Protein AF-A0A932RT20-F1 (afdb_monomer_lite)

Sequence (296 aa):
MTDQIPDHHQPVTNRCRQVTSDLDAYLRRSLNPERNHETRRHLDACPSCWTTWHRYRWDAARPSPLFGDLATFLGPAFIDYYDSSRRLAAEWDGAAATTPEQIRRFYADTPSYLYNQVIWHASGNRPPYLRDALPLLRRERSRTVLDYGCGIGADTLALRATGYTVIACDLDSPPTRFLRWRQARAGSHEPVHQPDALPLAPTPDTLWIIDTLDHLPDLDQLTPVLRQVRLVISEDLAATRTHGSQGFHLRRPAGEINAHLADQGLHPILTIPQSGSIDAWAAPRERPNRVGASTT

pLDDT: mean 88.95, std 14.95, range [32.59, 98.75]

Radius of gyration: 20.3 Å; chains: 1; bounding box: 51×51×63 Å

Foldseek 3Di:
DDPDDDPPPDPQDPLLVVLLVCLVCLLQVVDDPVVNLSSQVCLVVPVVSVLSSLLLLLVLLVVDVLNVLVCVVCPVNDDRSPPLQVVLLVLCVVLVDDDQVSLQVSQAEPQSLQVVVSSCVRNSSDAPQCVLCVVVCVVVVWAEEEAAQCFLVPVVVVCVVVRHHYAAEDHNHNRVVSNCVVQVVVVHRHDHHYLVGGDPPPQGQEYEQEPHPQSRPDPVSCLVNLLRYFKYKYFLLVVVLSHDVRPNGNNDPPVVVQVVSVVSQWAWDPDRPDSRTMTMIGHDPDDPPPPDPDDD

Structure (mmCIF, N/CA/C/O backbone):
data_AF-A0A932RT20-F1
#
_entry.id   AF-A0A932RT20-F1
#
loop_
_atom_site.group_PDB
_atom_site.id
_atom_site.type_symbol
_atom_site.label_atom_id
_atom_site.label_alt_id
_atom_site.label_comp_id
_atom_site.label_asym_id
_atom_site.label_entity_id
_atom_site.label_seq_id
_atom_site.pdbx_PDB_ins_code
_atom_site.Cartn_x
_atom_site.Cartn_y
_atom_site.Cartn_z
_atom_site.occupancy
_atom_site.B_iso_or_equiv
_atom_site.auth_seq_id
_atom_site.auth_comp_id
_atom_site.auth_asym_id
_atom_site.auth_atom_id
_atom_site.pdbx_PDB_model_num
ATOM 1 N N . MET A 1 1 ? 2.236 -0.631 -33.135 1.00 36.09 1 MET A N 1
ATOM 2 C CA . MET A 1 1 ? 3.696 -0.497 -33.303 1.00 36.09 1 MET A CA 1
ATOM 3 C C . MET A 1 1 ? 4.337 -1.395 -32.268 1.00 36.09 1 MET A C 1
ATOM 5 O O . MET A 1 1 ? 4.146 -1.170 -31.085 1.00 36.09 1 MET A O 1
ATOM 9 N N . THR A 1 2 ? 4.938 -2.491 -32.713 1.00 33.53 2 THR A N 1
ATOM 10 C CA . THR A 1 2 ? 5.667 -3.443 -31.872 1.00 33.53 2 THR A CA 1
ATOM 11 C C . THR A 1 2 ? 7.036 -2.855 -31.556 1.00 33.53 2 THR A C 1
ATOM 13 O O . THR A 1 2 ? 7.893 -2.828 -32.438 1.00 33.53 2 THR A O 1
ATOM 16 N N . ASP A 1 3 ? 7.224 -2.367 -30.330 1.00 39.88 3 ASP A N 1
ATOM 17 C CA . ASP A 1 3 ? 8.549 -2.015 -29.820 1.00 39.88 3 ASP A CA 1
ATOM 18 C C . ASP A 1 3 ? 9.404 -3.286 -29.777 1.00 39.88 3 ASP A C 1
ATOM 20 O O . ASP A 1 3 ? 9.167 -4.199 -28.983 1.00 39.88 3 ASP A O 1
ATOM 24 N N . GLN A 1 4 ? 10.378 -3.368 -30.683 1.00 32.59 4 GLN A N 1
ATOM 25 C CA . GLN A 1 4 ? 11.433 -4.369 -30.623 1.00 32.59 4 GLN A CA 1
ATOM 26 C C . GLN A 1 4 ? 12.323 -4.042 -29.421 1.00 32.59 4 GLN A C 1
ATOM 28 O O . GLN A 1 4 ? 13.001 -3.017 -29.398 1.00 32.59 4 GLN A O 1
ATOM 33 N N . ILE A 1 5 ? 12.302 -4.914 -28.414 1.00 40.22 5 ILE A N 1
ATOM 34 C CA . ILE A 1 5 ? 13.214 -4.848 -27.271 1.00 40.22 5 ILE A CA 1
ATOM 35 C C . ILE A 1 5 ? 14.632 -5.113 -27.807 1.00 40.22 5 ILE A C 1
ATOM 37 O O . ILE A 1 5 ? 14.841 -6.161 -28.421 1.00 40.22 5 ILE A O 1
ATOM 41 N N . PRO A 1 6 ? 15.607 -4.207 -27.610 1.00 40.00 6 PRO A N 1
ATOM 42 C CA . PRO A 1 6 ? 16.977 -4.435 -28.048 1.00 40.00 6 PRO A CA 1
ATOM 43 C C . PRO A 1 6 ? 17.572 -5.638 -27.311 1.00 40.00 6 PRO A C 1
ATOM 45 O O . PRO A 1 6 ? 17.649 -5.644 -26.079 1.00 40.00 6 PRO A O 1
ATOM 48 N N . ASP A 1 7 ? 18.004 -6.648 -28.063 1.00 40.97 7 ASP A N 1
ATOM 49 C CA . ASP A 1 7 ? 18.666 -7.834 -27.525 1.00 40.97 7 ASP A CA 1
ATOM 50 C C . ASP A 1 7 ? 20.129 -7.505 -27.185 1.00 40.97 7 ASP A C 1
ATOM 52 O O . ASP A 1 7 ? 21.070 -7.745 -27.942 1.00 40.97 7 ASP A O 1
ATOM 56 N N . HIS A 1 8 ? 20.321 -6.839 -26.047 1.00 50.53 8 HIS A N 1
ATOM 57 C CA . HIS A 1 8 ? 21.638 -6.584 -25.479 1.00 50.53 8 HIS A CA 1
ATOM 58 C C . HIS A 1 8 ? 22.036 -7.752 -24.574 1.00 50.53 8 HIS A C 1
ATOM 60 O O . HIS A 1 8 ? 21.875 -7.699 -23.352 1.00 50.53 8 HIS A O 1
ATOM 66 N N . HIS A 1 9 ? 22.601 -8.805 -25.168 1.00 54.84 9 HIS A N 1
ATOM 67 C CA . HIS A 1 9 ? 23.270 -9.882 -24.437 1.00 54.84 9 HIS A CA 1
ATOM 68 C C . HIS A 1 9 ? 24.533 -9.364 -23.718 1.00 54.84 9 HIS A C 1
ATOM 70 O O . HIS A 1 9 ? 25.660 -9.538 -24.179 1.00 54.84 9 HIS A O 1
ATOM 76 N N . GLN A 1 10 ? 24.362 -8.719 -22.561 1.00 59.31 10 GLN A N 1
ATOM 77 C CA . GLN A 1 10 ? 25.458 -8.520 -21.613 1.00 59.31 10 GLN A CA 1
ATOM 78 C C . GLN A 1 10 ? 25.842 -9.867 -20.974 1.00 59.31 10 GLN A C 1
ATOM 80 O O . GLN A 1 10 ? 24.954 -10.652 -20.625 1.00 59.31 10 GLN A O 1
ATOM 85 N N . PRO A 1 11 ? 27.142 -10.156 -20.784 1.00 70.56 11 PRO A N 1
ATOM 86 C CA . PRO A 1 11 ? 27.583 -11.408 -20.182 1.00 70.56 11 PRO A CA 1
ATOM 87 C C . PRO A 1 11 ? 27.052 -11.548 -18.748 1.00 70.56 11 PRO A C 1
ATOM 89 O O . PRO A 1 11 ? 27.235 -10.669 -17.904 1.00 70.56 11 PRO A O 1
ATOM 92 N N . VAL A 1 12 ? 26.401 -12.681 -18.464 1.00 76.62 12 VAL A N 1
ATOM 93 C CA . VAL A 1 12 ? 25.888 -13.018 -17.128 1.00 76.62 12 VAL A CA 1
ATOM 94 C C . VAL A 1 12 ? 27.065 -13.149 -16.162 1.00 76.62 12 VAL A C 1
ATOM 96 O O . VAL A 1 12 ? 27.863 -14.082 -16.259 1.00 76.62 12 VAL A O 1
ATOM 99 N N . THR A 1 13 ? 27.171 -12.228 -15.206 1.00 87.69 13 THR A N 1
ATOM 100 C CA . THR A 1 13 ? 28.222 -12.269 -14.180 1.00 87.69 13 THR A CA 1
ATOM 101 C C . THR A 1 13 ? 27.894 -13.303 -13.094 1.00 87.69 13 THR A C 1
ATOM 103 O O . THR A 1 13 ? 26.731 -13.664 -12.897 1.00 87.69 13 THR A O 1
ATOM 106 N N . ASN A 1 14 ? 28.894 -13.743 -12.317 1.00 89.25 14 ASN A N 1
ATOM 107 C CA . ASN A 1 14 ? 28.662 -14.590 -11.131 1.00 89.25 14 ASN A CA 1
ATOM 108 C C . ASN A 1 14 ? 27.632 -13.966 -10.171 1.00 89.25 14 ASN A C 1
ATOM 110 O O . ASN A 1 14 ? 26.819 -14.672 -9.580 1.00 89.25 14 ASN A O 1
ATOM 114 N N . ARG A 1 15 ? 27.610 -12.630 -10.081 1.00 91.62 15 ARG A N 1
ATOM 115 C CA . ARG A 1 15 ? 26.648 -11.887 -9.263 1.00 91.62 15 ARG A CA 1
ATOM 116 C C . ARG A 1 15 ? 25.213 -11.977 -9.793 1.00 91.62 15 ARG A C 1
ATOM 118 O O . ARG A 1 15 ? 24.294 -12.092 -8.992 1.00 91.62 15 ARG A O 1
ATOM 125 N N . CYS A 1 16 ? 25.018 -12.000 -11.114 1.00 95.06 16 CYS A N 1
ATOM 126 C CA . CYS A 1 16 ? 23.693 -12.184 -11.721 1.00 95.06 16 CYS A CA 1
ATOM 127 C C . CYS A 1 16 ? 23.105 -13.564 -11.387 1.00 95.06 16 CYS A C 1
ATOM 129 O O . CYS A 1 16 ? 21.929 -13.678 -11.039 1.00 95.06 16 CYS A O 1
ATOM 131 N N . ARG A 1 17 ? 23.937 -14.617 -11.445 1.00 95.06 17 ARG A N 1
ATOM 132 C CA . ARG A 1 17 ? 23.526 -15.984 -11.069 1.00 95.06 17 ARG A CA 1
ATOM 133 C C . ARG A 1 17 ? 23.090 -16.047 -9.612 1.00 95.06 17 ARG A C 1
ATOM 135 O O . ARG A 1 17 ? 22.038 -16.598 -9.315 1.00 95.06 17 ARG A O 1
ATOM 142 N N . GLN A 1 18 ? 23.873 -15.425 -8.738 1.00 95.50 18 GLN A N 1
ATOM 143 C CA . GLN A 1 18 ? 23.578 -15.376 -7.316 1.00 95.50 18 GLN A CA 1
ATOM 144 C C . GLN A 1 18 ? 22.272 -14.637 -7.005 1.00 95.50 18 GLN A C 1
ATOM 146 O O . GLN A 1 18 ? 21.442 -15.133 -6.255 1.00 95.50 18 GLN A O 1
ATOM 151 N N . VAL A 1 19 ? 22.050 -13.467 -7.604 1.00 95.38 19 VAL A N 1
ATOM 152 C CA . VAL A 1 19 ? 20.791 -12.737 -7.400 1.00 95.38 19 VAL A CA 1
ATOM 153 C C . VAL A 1 19 ? 19.601 -13.533 -7.916 1.00 95.38 19 VAL A C 1
ATOM 155 O O . VAL A 1 19 ? 18.562 -13.555 -7.268 1.00 95.38 19 VAL A O 1
ATOM 158 N N . THR A 1 20 ? 19.765 -14.244 -9.033 1.00 95.31 20 THR A N 1
ATOM 159 C CA . THR A 1 20 ? 18.718 -15.123 -9.567 1.00 95.31 20 THR A CA 1
ATOM 160 C C . THR A 1 20 ? 18.383 -16.266 -8.603 1.00 95.31 20 THR A C 1
ATOM 162 O O . THR A 1 20 ? 17.207 -16.576 -8.427 1.00 95.31 20 THR A O 1
ATOM 165 N N . SER A 1 21 ? 19.376 -16.871 -7.938 1.00 96.44 21 SER A N 1
ATOM 166 C CA . SER A 1 21 ? 19.114 -17.896 -6.915 1.00 96.44 21 SER A CA 1
ATOM 167 C C . SER A 1 21 ? 18.478 -17.333 -5.643 1.00 96.44 21 SER A C 1
ATOM 169 O O . SER A 1 21 ? 17.798 -18.064 -4.930 1.00 96.44 21 SER A O 1
ATOM 171 N N . ASP A 1 22 ? 18.668 -16.042 -5.372 1.00 97.31 22 ASP A N 1
ATOM 172 C CA . ASP A 1 22 ? 18.190 -15.392 -4.151 1.00 97.31 22 ASP A CA 1
ATOM 173 C C . ASP A 1 22 ? 16.748 -14.862 -4.271 1.00 97.31 22 ASP A C 1
ATOM 175 O O . ASP A 1 22 ? 16.181 -14.445 -3.264 1.00 97.31 22 ASP A O 1
ATOM 179 N N . LEU A 1 23 ? 16.123 -14.879 -5.4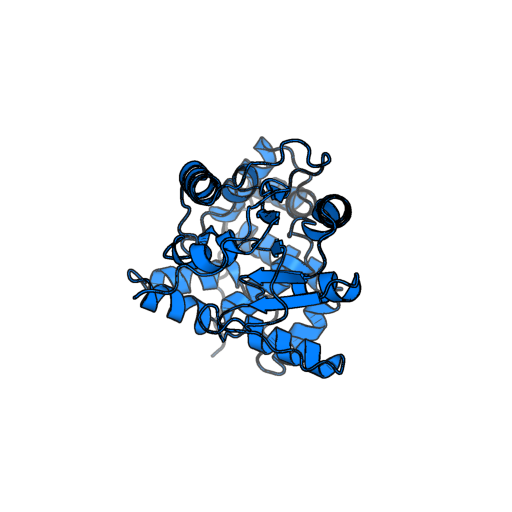59 1.00 96.94 23 LEU A N 1
ATOM 180 C CA . LEU A 1 23 ? 14.841 -14.194 -5.702 1.00 96.94 23 LEU A CA 1
ATOM 181 C C . LEU A 1 23 ? 13.681 -14.676 -4.816 1.00 96.94 23 LEU A C 1
ATOM 183 O O . LEU A 1 23 ? 12.927 -13.834 -4.335 1.00 96.94 23 LEU A O 1
ATOM 187 N N . ASP A 1 24 ? 13.532 -15.985 -4.568 1.00 96.94 24 ASP A N 1
ATOM 188 C CA . ASP A 1 24 ? 12.460 -16.497 -3.688 1.00 96.94 24 ASP A CA 1
ATOM 189 C C . ASP A 1 24 ? 12.664 -16.018 -2.244 1.00 96.94 24 ASP A C 1
ATOM 191 O O . ASP A 1 24 ? 11.763 -15.441 -1.636 1.00 96.94 24 ASP A O 1
ATOM 195 N N . ALA A 1 25 ? 13.882 -16.172 -1.719 1.00 95.62 25 ALA A N 1
ATOM 196 C CA . ALA A 1 25 ? 14.224 -15.725 -0.374 1.00 95.62 25 ALA A CA 1
ATOM 197 C C . ALA A 1 25 ? 14.137 -14.196 -0.235 1.00 95.62 25 ALA A C 1
ATOM 199 O O . ALA A 1 25 ? 13.748 -13.678 0.814 1.00 95.62 25 ALA A O 1
ATOM 200 N N . TYR A 1 26 ? 14.471 -13.458 -1.296 1.00 94.56 26 TYR A N 1
ATOM 201 C CA . TYR A 1 26 ? 14.320 -12.010 -1.360 1.00 94.56 26 TYR A CA 1
ATOM 202 C C . TYR A 1 26 ? 12.841 -11.603 -1.326 1.00 94.56 26 TYR A C 1
ATOM 204 O O . TYR A 1 26 ? 12.464 -10.774 -0.499 1.00 94.56 26 TYR A O 1
ATOM 212 N N . LEU A 1 27 ? 11.994 -12.243 -2.143 1.00 93.69 27 LEU A N 1
ATOM 213 C CA . LEU A 1 27 ? 10.542 -12.029 -2.174 1.00 93.69 27 LEU A CA 1
ATOM 214 C C . LEU A 1 27 ? 9.889 -12.305 -0.819 1.00 93.69 27 LEU A C 1
ATOM 216 O O . LEU A 1 27 ? 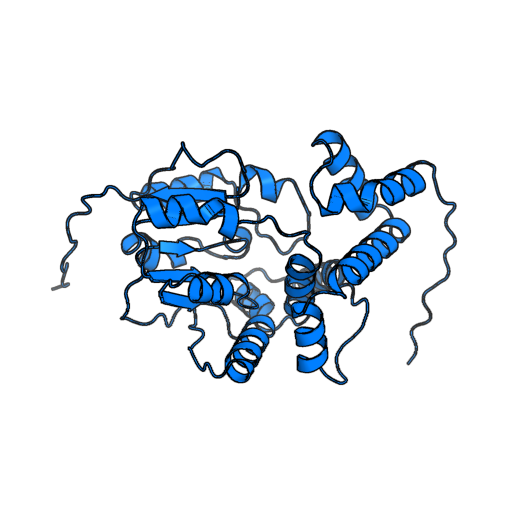9.068 -11.520 -0.356 1.00 93.69 27 LEU A O 1
ATOM 220 N N . ARG A 1 28 ? 10.283 -13.400 -0.164 1.00 90.81 28 ARG A N 1
ATOM 221 C CA . ARG A 1 28 ? 9.761 -13.806 1.151 1.00 90.81 28 ARG A CA 1
ATOM 222 C C . ARG A 1 28 ? 10.415 -13.079 2.322 1.00 90.81 28 ARG A C 1
ATOM 224 O O . ARG A 1 28 ? 10.081 -13.370 3.468 1.00 90.81 28 ARG A O 1
ATOM 231 N N . ARG A 1 29 ? 11.349 -12.160 2.051 1.00 87.69 29 ARG A N 1
ATOM 232 C CA . ARG A 1 29 ? 12.105 -11.406 3.063 1.00 87.69 29 ARG A CA 1
ATOM 233 C C . ARG A 1 29 ? 12.819 -12.320 4.072 1.00 87.69 29 ARG A C 1
ATOM 235 O O . ARG A 1 29 ? 12.927 -11.983 5.245 1.00 87.69 29 ARG A O 1
ATOM 242 N N . SER A 1 30 ? 13.306 -13.475 3.615 1.00 91.25 30 SER A N 1
ATOM 243 C CA . SER A 1 30 ? 14.001 -14.471 4.443 1.00 91.25 30 SER A CA 1
ATOM 244 C C . SER A 1 30 ? 15.526 -14.434 4.301 1.00 91.25 30 SER A C 1
ATOM 246 O O . SER A 1 30 ? 16.225 -15.196 4.966 1.00 91.25 30 SER A O 1
ATOM 248 N N . LEU A 1 31 ? 16.062 -13.567 3.436 1.00 92.25 31 LEU A N 1
ATOM 249 C CA . LEU A 1 31 ? 17.493 -13.259 3.408 1.00 92.25 31 LEU A CA 1
ATOM 250 C C . LEU A 1 31 ? 17.898 -12.477 4.662 1.00 92.25 31 LEU A C 1
ATOM 252 O O . LEU A 1 31 ? 17.136 -11.646 5.155 1.00 92.25 31 LEU A O 1
ATOM 256 N N . ASN A 1 32 ? 19.132 -12.679 5.126 1.00 92.62 32 ASN A N 1
ATOM 257 C CA . ASN A 1 32 ? 19.706 -11.805 6.148 1.00 92.62 32 ASN A CA 1
ATOM 258 C C . ASN A 1 32 ? 19.827 -10.346 5.628 1.00 92.62 32 ASN A C 1
ATOM 260 O O . ASN A 1 32 ? 19.841 -10.136 4.409 1.00 92.62 32 ASN A O 1
ATOM 264 N N . PRO A 1 33 ? 19.921 -9.334 6.515 1.00 89.06 33 PRO A N 1
ATOM 265 C CA . PRO A 1 33 ? 19.879 -7.924 6.111 1.00 89.06 33 PRO A CA 1
ATOM 266 C C . PRO A 1 33 ? 20.960 -7.512 5.102 1.00 89.06 33 PRO A C 1
ATOM 268 O O . PRO A 1 33 ? 20.659 -6.817 4.131 1.00 89.06 33 PRO A O 1
ATOM 271 N N . GLU A 1 34 ? 22.200 -7.975 5.289 1.00 91.62 34 GLU A N 1
ATOM 272 C CA . GLU A 1 34 ? 23.315 -7.681 4.382 1.00 91.62 34 GLU A CA 1
ATOM 273 C C . GLU A 1 34 ? 23.023 -8.224 2.981 1.00 91.62 34 GLU A C 1
ATOM 275 O O . GLU A 1 34 ? 23.045 -7.484 1.994 1.00 91.62 34 GLU A O 1
ATOM 280 N N . ARG A 1 35 ? 22.643 -9.501 2.890 1.00 93.81 35 ARG A N 1
ATOM 281 C CA . ARG A 1 35 ? 22.358 -10.149 1.613 1.00 93.81 35 ARG A CA 1
ATOM 282 C C . ARG A 1 35 ? 21.128 -9.576 0.920 1.00 93.81 35 ARG A C 1
ATOM 284 O O . ARG A 1 35 ? 21.110 -9.447 -0.307 1.00 93.81 35 ARG A O 1
ATOM 291 N N . ASN A 1 36 ? 20.113 -9.198 1.690 1.00 90.88 36 ASN A N 1
ATOM 292 C CA . ASN A 1 36 ? 18.942 -8.499 1.177 1.00 90.88 36 ASN A CA 1
ATOM 293 C C . ASN A 1 36 ? 19.352 -7.172 0.509 1.00 90.88 36 ASN A C 1
ATOM 295 O O . ASN A 1 36 ? 18.995 -6.921 -0.647 1.00 90.88 36 ASN A O 1
ATOM 299 N N . HIS A 1 37 ? 20.180 -6.372 1.189 1.00 90.06 37 HIS A N 1
ATOM 300 C CA . HIS A 1 37 ? 20.694 -5.108 0.663 1.00 90.06 37 HIS A CA 1
ATOM 301 C C . HIS A 1 37 ? 21.556 -5.307 -0.596 1.00 90.06 37 HIS A C 1
ATOM 303 O O . HIS A 1 37 ? 21.383 -4.603 -1.594 1.00 90.06 37 HIS A O 1
ATOM 309 N N . GLU A 1 38 ? 22.454 -6.295 -0.599 1.00 92.81 38 GLU A N 1
ATOM 310 C CA . GLU A 1 38 ? 23.281 -6.615 -1.766 1.00 92.81 38 GLU A CA 1
ATOM 311 C C . GLU A 1 38 ? 22.467 -7.021 -2.994 1.00 92.81 38 GLU A C 1
ATOM 313 O O . GLU A 1 38 ? 22.794 -6.590 -4.109 1.00 92.81 38 GLU A O 1
ATOM 318 N N . THR A 1 39 ? 21.434 -7.839 -2.771 1.00 94.06 39 THR A N 1
ATOM 319 C CA . THR A 1 39 ? 20.494 -8.301 -3.795 1.00 94.06 39 THR A CA 1
ATOM 320 C C . THR A 1 39 ? 19.740 -7.112 -4.367 1.00 94.06 39 THR A C 1
ATOM 322 O O . THR A 1 39 ? 19.776 -6.897 -5.579 1.00 94.06 39 THR A O 1
ATOM 325 N N . ARG A 1 40 ? 19.154 -6.268 -3.503 1.00 91.94 40 ARG A N 1
ATOM 326 C CA . ARG A 1 40 ? 18.441 -5.057 -3.926 1.00 91.94 40 ARG A CA 1
ATOM 327 C C . ARG A 1 40 ? 19.321 -4.146 -4.775 1.00 91.94 40 ARG A C 1
ATOM 329 O O . ARG A 1 40 ? 18.946 -3.805 -5.892 1.00 91.94 40 ARG A O 1
ATOM 336 N N . ARG A 1 41 ? 20.512 -3.806 -4.277 1.00 91.31 41 ARG A N 1
ATOM 337 C CA . ARG A 1 41 ? 21.468 -2.935 -4.975 1.00 91.31 41 ARG A CA 1
ATOM 338 C C . ARG A 1 41 ? 21.831 -3.473 -6.360 1.00 91.31 41 ARG A C 1
ATOM 340 O O . ARG A 1 41 ? 22.005 -2.700 -7.296 1.00 91.31 41 ARG A O 1
ATOM 347 N N . HIS A 1 42 ? 21.961 -4.793 -6.507 1.00 94.44 42 HIS A N 1
ATOM 348 C CA . HIS A 1 42 ? 22.234 -5.391 -7.812 1.00 94.44 42 HIS A CA 1
ATOM 349 C C . HIS A 1 42 ? 21.015 -5.361 -8.739 1.00 94.44 42 HIS A C 1
ATOM 351 O O . HIS A 1 42 ? 21.181 -5.056 -9.916 1.00 94.44 42 HIS A O 1
ATOM 357 N N . LEU A 1 43 ? 19.809 -5.634 -8.226 1.00 93.81 43 LEU A N 1
ATOM 358 C CA . LEU A 1 43 ? 18.566 -5.503 -8.994 1.00 93.81 43 LEU A CA 1
ATOM 359 C C . LEU A 1 43 ? 18.373 -4.074 -9.520 1.00 93.81 43 LEU A C 1
ATOM 361 O O . LEU A 1 43 ? 17.940 -3.897 -10.655 1.00 93.81 43 LEU A O 1
ATOM 365 N N . ASP A 1 44 ? 18.744 -3.062 -8.736 1.00 90.19 44 ASP A N 1
ATOM 366 C CA . ASP A 1 44 ? 18.697 -1.661 -9.168 1.00 90.19 44 ASP A CA 1
ATOM 367 C C . ASP A 1 44 ? 19.705 -1.360 -10.287 1.00 90.19 44 ASP A C 1
ATOM 369 O O . ASP A 1 44 ? 19.369 -0.689 -11.261 1.00 90.19 44 ASP A O 1
ATOM 373 N N . ALA A 1 45 ? 20.923 -1.899 -10.184 1.00 91.69 45 ALA A N 1
ATOM 374 C CA . ALA A 1 45 ? 22.014 -1.611 -11.115 1.00 91.69 45 ALA A CA 1
ATOM 375 C C . ALA A 1 45 ? 22.022 -2.474 -12.394 1.00 91.69 45 ALA A C 1
ATOM 377 O O . ALA A 1 45 ? 22.685 -2.116 -13.365 1.00 91.69 45 ALA A O 1
ATOM 378 N N . CYS A 1 46 ? 21.339 -3.623 -12.410 1.00 94.75 46 CYS A N 1
ATOM 379 C CA . CYS A 1 46 ? 21.417 -4.603 -13.496 1.00 94.75 46 CYS A CA 1
ATOM 380 C C . CYS A 1 46 ? 20.057 -4.776 -14.204 1.00 94.75 46 CYS A C 1
ATOM 382 O O . CYS A 1 46 ? 19.176 -5.456 -13.672 1.00 94.75 46 CYS A O 1
ATOM 384 N N . PRO A 1 47 ? 19.864 -4.218 -15.420 1.00 93.56 47 PRO A N 1
ATOM 385 C CA . PRO A 1 47 ? 18.595 -4.309 -16.151 1.00 93.56 47 PRO A CA 1
ATOM 386 C C . PRO A 1 47 ? 18.111 -5.738 -16.433 1.00 93.56 47 PRO A C 1
ATOM 388 O O . PRO A 1 47 ? 16.908 -5.998 -16.379 1.00 93.56 47 PRO A O 1
ATOM 391 N N . SER A 1 48 ? 19.025 -6.676 -16.697 1.00 95.00 48 SER A N 1
ATOM 392 C CA . SER A 1 48 ? 18.667 -8.077 -16.946 1.00 95.00 48 SER A CA 1
ATOM 393 C C . SER A 1 48 ? 18.155 -8.761 -15.677 1.00 95.00 48 SER A C 1
ATOM 395 O O . SER A 1 48 ? 17.068 -9.333 -15.696 1.00 95.00 48 SER A O 1
ATOM 397 N N . CYS A 1 49 ? 18.861 -8.630 -14.548 1.00 96.00 49 CYS A N 1
ATOM 398 C CA . CYS A 1 49 ? 18.394 -9.171 -13.268 1.00 96.00 49 CYS A CA 1
ATOM 399 C C . CYS A 1 49 ? 17.092 -8.510 -12.805 1.00 96.00 49 CYS A C 1
ATOM 401 O O . CYS A 1 49 ? 16.235 -9.191 -12.249 1.00 96.00 49 CYS A O 1
ATOM 403 N N . TRP A 1 50 ? 16.912 -7.212 -13.070 1.00 95.06 50 TRP A N 1
ATOM 404 C CA . TRP A 1 50 ? 15.643 -6.534 -12.823 1.00 95.06 50 TRP A CA 1
ATOM 405 C C . TRP A 1 50 ? 14.494 -7.150 -13.619 1.00 95.06 50 TRP A C 1
ATOM 407 O O . TRP A 1 50 ? 13.451 -7.442 -13.044 1.00 95.06 50 TRP A O 1
ATOM 417 N N . THR A 1 51 ? 14.686 -7.376 -14.920 1.00 95.69 51 THR A N 1
ATOM 418 C CA . THR A 1 51 ? 13.668 -7.991 -15.787 1.00 95.69 51 THR A CA 1
ATOM 419 C C . THR A 1 51 ? 13.302 -9.389 -15.283 1.00 95.69 51 THR A C 1
ATOM 421 O O . THR A 1 51 ? 12.122 -9.720 -15.174 1.00 95.69 51 THR A O 1
ATOM 424 N N . THR A 1 52 ? 14.301 -10.184 -14.885 1.00 97.00 52 THR A N 1
ATOM 425 C CA . THR A 1 52 ? 14.087 -11.503 -14.273 1.00 97.00 52 THR A CA 1
ATOM 426 C C . THR A 1 52 ? 13.312 -11.406 -12.961 1.00 97.00 52 THR A C 1
ATOM 428 O O . THR A 1 52 ? 12.342 -12.134 -12.769 1.00 97.00 52 THR A O 1
ATOM 431 N N . TRP A 1 53 ? 13.695 -10.494 -12.064 1.00 96.00 53 TRP A N 1
ATOM 432 C CA . TRP A 1 53 ? 12.996 -10.259 -10.799 1.00 96.00 53 TRP A CA 1
ATOM 433 C C . TRP A 1 53 ? 11.550 -9.819 -11.005 1.00 96.00 53 TRP A C 1
ATOM 435 O O . TRP A 1 53 ? 10.632 -10.333 -10.366 1.00 96.00 53 TRP A O 1
ATOM 445 N N . HIS A 1 54 ? 11.338 -8.870 -11.911 1.00 95.88 54 HIS A N 1
ATOM 446 C CA . HIS A 1 54 ? 10.020 -8.366 -12.246 1.00 95.88 54 HIS A CA 1
ATOM 447 C C . HIS A 1 54 ? 9.120 -9.505 -12.742 1.00 95.88 54 HIS A C 1
ATOM 449 O O . HIS A 1 54 ? 8.044 -9.708 -12.172 1.00 95.88 54 HIS A O 1
ATOM 455 N N . ARG A 1 55 ? 9.602 -10.304 -13.702 1.00 96.94 55 ARG A N 1
ATOM 456 C CA . ARG A 1 55 ? 8.902 -11.493 -14.200 1.00 96.94 55 ARG A CA 1
ATOM 457 C C . ARG A 1 55 ? 8.611 -12.493 -13.085 1.00 96.94 55 ARG A C 1
ATOM 459 O O . ARG A 1 55 ? 7.483 -12.963 -12.978 1.00 96.94 55 ARG A O 1
ATOM 466 N N . TYR A 1 56 ? 9.587 -12.749 -12.218 1.00 97.75 56 TYR A N 1
ATOM 467 C CA . TYR A 1 56 ? 9.440 -13.654 -11.081 1.00 97.75 56 TYR A CA 1
ATOM 468 C C . TYR A 1 56 ? 8.300 -13.230 -10.139 1.00 97.75 56 TYR A C 1
ATOM 470 O O . TYR A 1 56 ? 7.464 -14.056 -9.780 1.00 97.75 56 TYR A O 1
ATOM 478 N N . ARG A 1 57 ? 8.193 -11.938 -9.790 1.00 97.00 57 ARG A N 1
ATOM 479 C CA . ARG A 1 57 ? 7.070 -11.438 -8.969 1.00 97.00 57 ARG A CA 1
ATOM 480 C C . ARG A 1 57 ? 5.717 -11.610 -9.653 1.00 97.00 57 ARG A C 1
ATOM 482 O O . ARG A 1 57 ? 4.735 -11.917 -8.985 1.00 97.00 57 ARG A O 1
ATOM 489 N N . TRP A 1 58 ? 5.655 -11.375 -10.960 1.00 98.00 58 TRP A N 1
ATOM 490 C CA . TRP A 1 58 ? 4.434 -11.563 -11.745 1.00 98.00 58 TRP A CA 1
ATOM 491 C C . TRP A 1 58 ? 4.009 -13.030 -11.780 1.00 98.00 58 TRP A C 1
ATOM 493 O O . TRP A 1 58 ? 2.842 -13.336 -11.546 1.00 98.00 58 TRP A O 1
ATOM 503 N N . ASP A 1 59 ? 4.961 -13.937 -11.986 1.00 98.12 59 ASP A N 1
ATOM 504 C CA . ASP A 1 59 ? 4.714 -15.377 -11.957 1.00 98.12 59 ASP A CA 1
ATOM 505 C C . ASP A 1 59 ? 4.256 -15.836 -10.563 1.00 98.12 59 ASP A C 1
ATOM 507 O O . ASP A 1 59 ? 3.309 -16.614 -10.461 1.00 98.12 59 ASP A O 1
ATOM 511 N N . ALA A 1 60 ? 4.835 -15.285 -9.491 1.00 97.94 60 ALA A N 1
ATOM 512 C CA . ALA A 1 60 ? 4.384 -15.523 -8.118 1.00 97.94 60 ALA A CA 1
ATOM 513 C C . ALA A 1 60 ? 2.978 -14.957 -7.832 1.00 97.94 60 ALA A C 1
ATOM 515 O O . ALA A 1 60 ? 2.227 -15.542 -7.056 1.00 97.94 60 ALA A O 1
ATOM 516 N N . ALA A 1 61 ? 2.605 -13.837 -8.460 1.00 98.00 61 ALA A N 1
ATOM 517 C CA . ALA A 1 61 ? 1.291 -13.211 -8.310 1.00 98.00 61 ALA A CA 1
ATOM 518 C C . ALA A 1 61 ? 0.176 -13.940 -9.076 1.00 98.00 61 ALA A C 1
ATOM 520 O O . ALA A 1 61 ? -0.980 -13.921 -8.642 1.00 98.00 61 ALA A O 1
ATOM 521 N N . ARG A 1 62 ? 0.514 -14.577 -10.203 1.00 97.88 62 ARG A N 1
ATOM 522 C CA . ARG A 1 62 ? -0.428 -15.178 -11.161 1.00 97.88 62 ARG A CA 1
ATOM 523 C C . ARG A 1 62 ? -1.449 -16.150 -10.547 1.00 97.88 62 ARG A C 1
ATOM 525 O O . ARG A 1 62 ? -2.605 -16.087 -10.959 1.00 97.88 62 ARG A O 1
ATOM 532 N N . PRO A 1 63 ? -1.102 -17.018 -9.575 1.00 98.12 63 PRO A N 1
ATOM 533 C CA . PRO A 1 63 ? -2.068 -17.936 -8.968 1.00 98.12 63 PRO A CA 1
ATOM 534 C C . PRO A 1 63 ? -3.080 -17.252 -8.038 1.00 98.12 63 PRO A C 1
ATOM 536 O O . PRO A 1 63 ? -4.038 -17.891 -7.607 1.00 98.12 63 PRO A O 1
ATOM 539 N N . SER A 1 64 ? -2.864 -15.985 -7.667 1.00 97.69 64 SER A N 1
ATOM 540 C CA . SER A 1 64 ? -3.729 -15.295 -6.711 1.00 97.69 64 SER A CA 1
ATOM 541 C C . SER A 1 64 ? -5.059 -14.856 -7.349 1.00 97.69 64 SER A C 1
ATOM 543 O O . SER A 1 64 ? -5.077 -14.389 -8.492 1.00 97.69 64 SER A O 1
ATOM 545 N N . PRO A 1 65 ? -6.177 -14.881 -6.598 1.00 97.31 65 PRO A N 1
ATOM 546 C CA . PRO A 1 65 ? -7.435 -14.293 -7.059 1.00 97.31 65 PRO A CA 1
ATOM 547 C C . PRO A 1 65 ? -7.305 -12.806 -7.409 1.00 97.31 65 PRO A C 1
ATOM 549 O O . PRO A 1 65 ? -7.922 -12.342 -8.360 1.00 97.31 65 PRO A O 1
ATOM 552 N N . LEU A 1 66 ? -6.456 -12.066 -6.684 1.00 97.81 66 LEU A N 1
ATOM 553 C CA . LEU A 1 66 ? -6.236 -10.635 -6.905 1.00 97.81 66 LEU A CA 1
ATOM 554 C C . LEU A 1 66 ? -5.639 -10.339 -8.292 1.00 97.81 66 LEU A C 1
ATOM 556 O O . LEU A 1 66 ? -5.985 -9.333 -8.909 1.00 97.81 66 LEU A O 1
ATOM 560 N N . PHE A 1 67 ? -4.775 -11.221 -8.802 1.00 98.25 67 PHE A N 1
ATOM 561 C CA . PHE A 1 67 ? -4.248 -11.122 -10.162 1.00 98.25 67 PHE A CA 1
ATOM 562 C C . PHE A 1 67 ? -5.343 -11.351 -11.212 1.00 98.25 67 PHE A C 1
ATOM 564 O O . PHE A 1 67 ? -5.463 -10.579 -12.163 1.00 98.25 67 PHE A O 1
ATOM 571 N N . GLY A 1 68 ? -6.176 -12.381 -11.021 1.00 98.19 68 GLY A N 1
ATOM 572 C CA . GLY A 1 68 ? -7.321 -12.652 -11.897 1.00 98.19 68 GLY A CA 1
ATOM 573 C C . GLY A 1 68 ? -8.349 -11.516 -11.898 1.00 98.19 68 GLY A C 1
ATOM 574 O O . GLY A 1 68 ? -8.857 -11.136 -12.956 1.00 98.19 68 GLY A O 1
ATOM 575 N N . ASP A 1 69 ? -8.601 -10.924 -10.729 1.00 98.50 69 ASP A N 1
ATOM 576 C CA . ASP A 1 69 ? -9.434 -9.732 -10.568 1.00 98.50 69 ASP A CA 1
ATOM 577 C C . ASP A 1 69 ? -8.879 -8.558 -11.387 1.00 98.50 69 ASP A C 1
ATOM 579 O O . ASP A 1 69 ? -9.632 -7.936 -12.134 1.00 98.50 69 ASP A O 1
ATOM 583 N N . LEU A 1 70 ? -7.570 -8.282 -11.309 1.00 98.62 70 LEU A N 1
ATOM 584 C CA . LEU A 1 70 ? -6.931 -7.208 -12.079 1.00 98.62 70 LEU A CA 1
ATOM 585 C C . LEU A 1 70 ? -7.082 -7.419 -13.590 1.00 98.62 70 LEU A C 1
ATOM 587 O O . LEU A 1 70 ? -7.478 -6.494 -14.302 1.00 98.62 70 LEU A O 1
ATOM 591 N N . ALA A 1 71 ? -6.791 -8.630 -14.073 1.00 98.44 71 ALA A N 1
ATOM 592 C CA . ALA A 1 71 ? -6.926 -8.963 -15.488 1.00 98.44 71 ALA A CA 1
ATOM 593 C C . ALA A 1 71 ? -8.374 -8.798 -15.973 1.00 98.44 71 ALA A C 1
ATOM 595 O O . ALA A 1 71 ? -8.615 -8.246 -17.044 1.00 98.44 71 ALA A O 1
ATOM 596 N N . THR A 1 72 ? -9.348 -9.206 -15.156 1.00 98.62 72 THR A N 1
ATOM 597 C CA . THR A 1 72 ? -10.773 -9.052 -15.477 1.00 98.62 72 THR A CA 1
ATOM 598 C C . THR A 1 72 ? -11.203 -7.584 -15.471 1.00 98.62 72 THR A C 1
ATOM 600 O O . THR A 1 72 ? -11.940 -7.162 -16.357 1.00 98.62 72 THR A O 1
ATOM 603 N N . PHE A 1 73 ? -10.750 -6.802 -14.488 1.00 98.56 73 PHE A N 1
ATOM 604 C CA . PHE A 1 73 ? -11.079 -5.382 -14.362 1.00 98.56 73 PHE A CA 1
ATOM 605 C C . PHE A 1 73 ? -10.561 -4.558 -15.543 1.00 98.56 73 PHE A C 1
ATOM 607 O O . PHE A 1 73 ? -11.285 -3.715 -16.068 1.00 98.56 73 PHE A O 1
ATOM 614 N N . LEU A 1 74 ? -9.322 -4.810 -15.969 1.00 98.25 74 LEU A N 1
ATOM 615 C CA . LEU A 1 74 ? -8.705 -4.090 -17.083 1.00 98.25 74 LEU A CA 1
ATOM 616 C C . LEU A 1 74 ? -9.128 -4.635 -18.453 1.00 98.25 74 LEU A C 1
ATOM 618 O O . LEU A 1 74 ? -9.065 -3.907 -19.446 1.00 98.25 74 LEU A O 1
ATOM 622 N N . GLY A 1 75 ? -9.572 -5.893 -18.524 1.00 98.25 75 GLY A N 1
ATOM 623 C CA . GLY A 1 75 ? -10.031 -6.517 -19.760 1.00 98.25 75 GLY A CA 1
ATOM 624 C C . GLY A 1 75 ? -8.967 -6.417 -20.864 1.00 98.25 75 GLY A C 1
ATOM 625 O O . GLY A 1 75 ? -7.804 -6.736 -20.616 1.00 98.25 75 GLY A O 1
ATOM 626 N N . PRO A 1 76 ? -9.310 -5.933 -22.074 1.00 98.06 76 PRO A N 1
ATOM 627 C CA . PRO A 1 76 ? -8.343 -5.763 -23.163 1.00 98.06 76 PRO A CA 1
ATOM 628 C C . PRO A 1 76 ? -7.180 -4.802 -22.866 1.00 98.06 76 PRO A C 1
ATOM 630 O O . PRO A 1 76 ? -6.173 -4.850 -23.565 1.00 98.06 76 PRO A O 1
ATOM 633 N N . ALA A 1 77 ? -7.303 -3.925 -21.861 1.00 97.44 77 ALA A N 1
ATOM 634 C CA . ALA A 1 77 ? -6.234 -3.014 -21.446 1.00 97.44 77 ALA A CA 1
ATOM 635 C C . ALA A 1 77 ? -5.241 -3.659 -20.460 1.00 97.44 77 ALA A C 1
ATOM 637 O O . ALA A 1 77 ? -4.284 -3.008 -20.033 1.00 97.44 77 ALA A O 1
ATOM 638 N N . PHE A 1 78 ? -5.463 -4.918 -20.064 1.00 98.25 78 PHE A N 1
ATOM 639 C CA . PHE A 1 78 ? -4.522 -5.657 -19.235 1.00 98.25 78 PHE A CA 1
ATOM 640 C C . PHE A 1 78 ? -3.231 -5.946 -20.010 1.00 98.25 78 PHE A C 1
ATOM 642 O O . PHE A 1 78 ? -3.254 -6.533 -21.091 1.00 98.25 78 PHE A O 1
ATOM 649 N N . ILE A 1 79 ? -2.097 -5.567 -19.430 1.00 97.94 79 ILE A N 1
ATOM 650 C CA . ILE A 1 79 ? -0.765 -5.800 -19.982 1.00 97.94 79 ILE A CA 1
ATOM 651 C C . ILE A 1 79 ? -0.053 -6.780 -19.056 1.00 97.94 79 ILE A C 1
ATOM 653 O O . ILE A 1 79 ? 0.293 -6.435 -17.924 1.00 97.94 79 ILE A O 1
ATOM 657 N N . ASP A 1 80 ? 0.168 -8.003 -19.540 1.00 96.19 80 ASP A N 1
ATOM 658 C CA . ASP A 1 80 ? 0.949 -8.993 -18.799 1.00 96.19 80 ASP A CA 1
ATOM 659 C C . ASP A 1 80 ? 2.409 -8.531 -18.685 1.00 96.19 80 ASP A C 1
ATOM 661 O O . ASP A 1 80 ? 2.957 -7.914 -19.601 1.00 96.19 80 ASP A O 1
ATOM 665 N N . TYR A 1 81 ? 3.034 -8.808 -17.544 1.00 96.88 81 TYR A N 1
ATOM 666 C CA . TYR A 1 81 ? 4.381 -8.347 -17.210 1.00 96.88 81 TYR A CA 1
ATOM 667 C C . TYR A 1 81 ? 4.590 -6.827 -17.377 1.00 96.88 81 TYR A C 1
ATOM 669 O O . TYR A 1 81 ? 5.673 -6.370 -17.748 1.00 96.88 81 TYR A O 1
ATOM 677 N N . TYR A 1 82 ? 3.592 -6.011 -17.033 1.00 97.00 82 TYR A N 1
ATOM 678 C CA . TYR A 1 82 ? 3.758 -4.559 -16.965 1.00 97.00 82 TYR A CA 1
ATOM 679 C C . TYR A 1 82 ? 4.742 -4.160 -15.846 1.00 97.00 82 TYR A C 1
ATOM 681 O O . TYR A 1 82 ? 4.514 -4.437 -14.662 1.00 97.00 82 TYR A O 1
ATOM 689 N N . ASP A 1 83 ? 5.858 -3.507 -16.195 1.00 95.25 83 ASP A N 1
ATOM 690 C CA . ASP A 1 83 ? 6.860 -3.002 -15.237 1.00 95.25 83 ASP A CA 1
ATOM 691 C C . ASP A 1 83 ? 6.407 -1.736 -14.514 1.00 95.25 83 ASP A C 1
ATOM 693 O O . ASP A 1 83 ? 6.974 -0.654 -14.655 1.00 95.25 83 ASP A O 1
ATOM 697 N N . SER A 1 84 ? 5.370 -1.901 -13.698 1.00 94.31 84 SER A N 1
ATOM 698 C CA . SER A 1 84 ? 4.787 -0.845 -12.877 1.00 94.31 84 SER A CA 1
ATOM 699 C C . SER A 1 84 ? 5.773 -0.209 -11.911 1.00 94.31 84 SER A C 1
ATOM 701 O O . SER A 1 84 ? 5.580 0.934 -11.527 1.00 94.31 84 SER A O 1
ATOM 703 N N . SER A 1 85 ? 6.832 -0.906 -11.500 1.00 91.44 85 SER A N 1
ATOM 704 C CA . SER A 1 85 ? 7.803 -0.355 -10.560 1.00 91.44 85 SER A CA 1
ATOM 705 C C . SER A 1 85 ? 8.746 0.638 -11.246 1.00 91.44 85 SER A C 1
ATOM 707 O O . SER A 1 85 ? 8.958 1.716 -10.697 1.00 91.44 85 SER A O 1
ATOM 709 N N . ARG A 1 86 ? 9.299 0.337 -12.430 1.00 91.50 86 ARG A N 1
ATOM 710 C CA . ARG A 1 86 ? 10.116 1.329 -13.164 1.00 91.50 86 ARG A CA 1
ATOM 711 C C . ARG A 1 86 ? 9.276 2.380 -13.872 1.00 91.50 86 ARG A C 1
ATOM 713 O O . ARG A 1 86 ? 9.685 3.535 -13.902 1.00 91.50 86 ARG A O 1
ATOM 720 N N . ARG A 1 87 ? 8.107 2.008 -14.404 1.00 93.88 87 ARG A N 1
ATOM 721 C CA . ARG A 1 87 ? 7.203 2.972 -15.046 1.00 93.88 87 ARG A CA 1
ATOM 722 C C . ARG A 1 87 ? 6.717 4.021 -14.064 1.00 93.88 87 ARG A C 1
ATOM 724 O O . ARG A 1 87 ? 6.802 5.191 -14.392 1.00 93.88 87 ARG A O 1
ATOM 731 N N . LEU A 1 88 ? 6.344 3.619 -12.851 1.00 92.25 88 LEU A N 1
ATOM 732 C CA . LEU A 1 88 ? 5.925 4.571 -11.831 1.00 92.25 88 LEU A CA 1
ATOM 733 C C . LEU A 1 88 ? 7.043 5.545 -11.430 1.00 92.25 88 LEU A C 1
ATOM 735 O O . LEU A 1 88 ? 6.789 6.732 -11.256 1.00 92.25 88 LEU A O 1
ATOM 739 N N . ALA A 1 89 ? 8.287 5.066 -11.326 1.00 90.69 89 ALA A N 1
ATOM 740 C CA . ALA A 1 89 ? 9.434 5.941 -11.087 1.00 90.69 89 ALA A CA 1
ATOM 741 C C . ALA A 1 89 ? 9.640 6.940 -12.242 1.00 90.69 89 ALA A C 1
ATOM 743 O O . ALA A 1 89 ? 9.797 8.129 -11.997 1.00 90.69 89 ALA A O 1
ATOM 744 N N . ALA A 1 90 ? 9.559 6.480 -13.494 1.00 92.25 90 ALA A N 1
ATOM 745 C CA . ALA A 1 90 ? 9.680 7.353 -14.662 1.00 92.25 90 ALA A CA 1
ATOM 746 C C . ALA A 1 90 ? 8.518 8.359 -14.785 1.00 92.25 90 ALA A C 1
ATOM 748 O O . ALA A 1 90 ? 8.737 9.505 -15.166 1.00 92.25 90 ALA A O 1
ATOM 749 N N . GLU A 1 91 ? 7.289 7.949 -14.459 1.00 94.38 91 GLU A N 1
ATOM 750 C CA . GLU A 1 91 ? 6.110 8.822 -14.418 1.00 94.38 91 GLU A CA 1
ATOM 751 C C . GLU A 1 91 ? 6.268 9.904 -13.345 1.00 94.38 91 GLU A C 1
ATOM 753 O O . GLU A 1 91 ? 5.941 11.060 -13.601 1.00 94.38 91 GLU A O 1
ATOM 758 N N . TRP A 1 92 ? 6.805 9.553 -12.172 1.00 92.56 92 TRP A N 1
ATOM 759 C CA . TRP A 1 92 ? 7.102 10.514 -11.110 1.00 92.56 92 TRP A CA 1
ATOM 760 C C . TRP A 1 92 ? 8.150 11.541 -11.541 1.00 92.56 92 TRP A C 1
ATOM 762 O O . TRP A 1 92 ? 7.911 12.746 -11.451 1.00 92.56 92 TRP A O 1
ATOM 772 N N . ASP A 1 93 ? 9.282 11.066 -12.066 1.00 92.00 93 ASP A N 1
ATOM 773 C CA . ASP A 1 93 ? 10.367 11.931 -12.532 1.00 92.00 93 ASP A CA 1
ATOM 774 C C . ASP A 1 93 ? 9.884 12.861 -13.659 1.00 92.00 93 ASP A C 1
ATOM 776 O O . ASP A 1 93 ? 10.213 14.047 -13.681 1.00 92.00 93 ASP A O 1
ATOM 780 N N . GLY A 1 94 ? 9.053 12.343 -14.570 1.00 92.62 94 GLY A N 1
ATOM 781 C CA . GLY A 1 94 ? 8.461 13.111 -15.664 1.00 92.62 94 GLY A CA 1
ATOM 782 C C . GLY A 1 94 ? 7.387 14.110 -15.222 1.00 92.62 94 GLY A C 1
ATOM 783 O O . GLY A 1 94 ? 7.243 15.158 -15.850 1.00 92.62 94 GLY A O 1
ATOM 784 N N . ALA A 1 95 ? 6.647 13.820 -14.147 1.00 92.12 95 ALA A N 1
ATOM 785 C CA . ALA A 1 95 ? 5.657 14.740 -13.591 1.00 92.12 95 ALA A CA 1
ATOM 786 C C . ALA A 1 95 ? 6.310 15.963 -12.933 1.00 92.12 95 ALA A C 1
ATOM 788 O O . ALA A 1 95 ? 5.691 17.028 -12.902 1.00 92.12 95 ALA A O 1
ATOM 789 N N . ALA A 1 96 ? 7.533 15.807 -12.402 1.0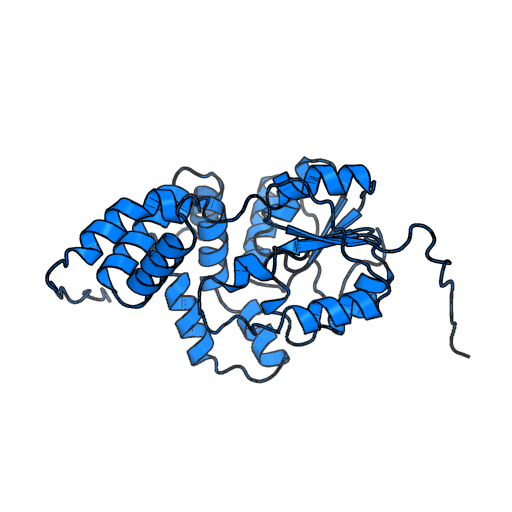0 88.94 96 ALA A N 1
ATOM 790 C CA . ALA A 1 96 ? 8.282 16.855 -11.705 1.00 88.94 96 ALA A CA 1
ATOM 791 C C . ALA A 1 96 ? 7.412 17.623 -10.685 1.00 88.94 96 ALA A C 1
ATOM 793 O O . ALA A 1 96 ? 7.474 18.851 -10.571 1.00 88.94 96 ALA A O 1
ATOM 794 N N . ALA A 1 97 ? 6.546 16.894 -9.974 1.00 88.62 97 ALA A N 1
ATOM 795 C CA . ALA A 1 97 ? 5.596 17.465 -9.033 1.00 88.62 97 ALA A CA 1
ATOM 796 C C . ALA A 1 97 ? 6.339 18.064 -7.830 1.00 88.62 97 ALA A C 1
ATOM 798 O O . ALA A 1 97 ? 7.080 17.370 -7.138 1.00 88.62 97 ALA A O 1
ATOM 799 N N . THR A 1 98 ? 6.134 19.355 -7.568 1.00 87.62 98 THR A N 1
ATOM 800 C CA . THR A 1 98 ? 6.813 20.081 -6.475 1.00 87.62 98 THR A CA 1
ATOM 801 C C . THR A 1 98 ? 5.845 20.694 -5.469 1.00 87.62 98 THR A C 1
ATOM 803 O O . THR A 1 98 ? 6.256 21.097 -4.385 1.00 87.62 98 THR A O 1
ATOM 806 N N . THR A 1 99 ? 4.553 20.746 -5.797 1.00 91.69 99 THR A N 1
ATOM 807 C CA . THR A 1 99 ? 3.503 21.288 -4.926 1.00 91.69 99 THR A CA 1
ATOM 808 C C . THR A 1 99 ? 2.567 20.185 -4.419 1.00 91.69 99 THR A C 1
ATOM 810 O O . THR A 1 99 ? 2.382 19.184 -5.118 1.00 91.69 99 THR A O 1
ATOM 813 N N . PRO A 1 100 ? 1.912 20.360 -3.253 1.00 90.75 100 PRO A N 1
ATOM 814 C CA . PRO A 1 100 ? 0.952 19.386 -2.725 1.00 90.75 100 PRO A CA 1
ATOM 815 C C . PRO A 1 100 ? -0.149 18.996 -3.720 1.00 90.75 100 PRO A C 1
ATOM 817 O O . PRO A 1 100 ? -0.482 17.820 -3.833 1.00 90.75 100 PRO A O 1
ATOM 820 N N . GLU A 1 101 ? -0.666 19.957 -4.490 1.00 92.06 101 GLU A N 1
ATOM 821 C CA . GLU A 1 101 ? -1.703 19.709 -5.499 1.00 92.06 101 GLU A CA 1
ATOM 822 C C . GLU A 1 101 ? -1.178 18.879 -6.678 1.00 92.06 101 GLU A C 1
ATOM 824 O O . GLU A 1 101 ? -1.835 17.944 -7.127 1.00 92.06 101 GLU A O 1
ATOM 829 N N . GLN A 1 102 ? 0.038 19.161 -7.158 1.00 93.75 102 GLN A N 1
ATOM 830 C CA . GLN A 1 102 ? 0.661 18.352 -8.211 1.00 93.75 102 GLN A CA 1
ATOM 831 C C . GLN A 1 102 ? 0.928 16.920 -7.740 1.00 93.75 102 GLN A C 1
ATOM 833 O O . GLN A 1 102 ? 0.696 15.979 -8.494 1.00 93.75 102 GLN A O 1
ATOM 838 N N . ILE A 1 103 ? 1.380 16.753 -6.494 1.00 92.00 103 ILE A N 1
ATOM 839 C CA . ILE A 1 103 ? 1.601 15.438 -5.880 1.00 92.00 103 ILE A CA 1
ATOM 840 C C . ILE A 1 103 ? 0.267 14.687 -5.756 1.00 92.00 103 ILE A C 1
ATOM 842 O O . ILE A 1 103 ? 0.170 13.529 -6.161 1.00 92.00 103 ILE A O 1
ATOM 846 N N . ARG A 1 104 ? -0.791 15.352 -5.268 1.00 92.56 104 ARG A N 1
ATOM 847 C CA . ARG A 1 104 ? -2.145 14.781 -5.187 1.00 92.56 104 ARG A CA 1
ATOM 848 C C . ARG A 1 104 ? -2.638 14.336 -6.562 1.00 92.56 104 ARG A C 1
ATOM 850 O O . ARG A 1 104 ? -3.110 13.210 -6.706 1.00 92.56 104 ARG A O 1
ATOM 857 N N . ARG A 1 105 ? -2.491 15.190 -7.576 1.00 93.81 105 ARG A N 1
ATOM 858 C CA . ARG A 1 105 ? -2.881 14.880 -8.954 1.00 93.81 105 ARG A CA 1
ATOM 859 C C . ARG A 1 105 ? -2.102 13.698 -9.523 1.00 93.81 105 ARG A C 1
ATOM 861 O O . ARG A 1 105 ? -2.701 12.836 -10.156 1.00 93.81 105 ARG A O 1
ATOM 868 N N . PHE A 1 106 ? -0.796 13.622 -9.267 1.00 94.81 106 PHE A N 1
ATOM 869 C CA . PHE A 1 106 ? 0.016 12.480 -9.677 1.00 94.81 106 PHE A CA 1
ATOM 870 C C . PHE A 1 106 ? -0.566 11.164 -9.144 1.00 94.81 106 PHE A C 1
ATOM 872 O O . PHE A 1 106 ? -0.804 10.243 -9.924 1.00 94.81 106 PHE A O 1
ATOM 879 N N . TYR A 1 107 ? -0.873 11.079 -7.848 1.00 93.19 107 TYR A N 1
ATOM 880 C CA . TYR A 1 107 ? -1.460 9.864 -7.273 1.00 93.19 107 TYR A CA 1
ATOM 881 C C . TYR A 1 107 ? -2.880 9.572 -7.775 1.00 93.19 107 TYR A C 1
ATOM 883 O O . TYR A 1 107 ? -3.233 8.406 -7.954 1.00 93.19 107 TYR A O 1
ATOM 891 N N . ALA A 1 108 ? -3.683 10.606 -8.036 1.00 94.38 108 ALA A N 1
ATOM 892 C CA . ALA A 1 108 ? -5.033 10.446 -8.574 1.00 94.38 108 ALA A CA 1
ATOM 893 C C . ALA A 1 108 ? -5.034 9.898 -10.014 1.00 94.38 108 ALA A C 1
ATOM 895 O O . ALA A 1 108 ? -5.853 9.043 -10.351 1.00 94.38 108 ALA A O 1
ATOM 896 N N . ASP A 1 109 ? -4.095 10.343 -10.851 1.00 95.06 109 ASP A N 1
ATOM 897 C CA . ASP A 1 109 ? -4.143 10.093 -12.295 1.00 95.06 109 ASP A CA 1
ATOM 898 C C . ASP A 1 109 ? -3.275 8.904 -12.754 1.00 95.06 109 ASP A C 1
ATOM 900 O O . ASP A 1 109 ? -3.465 8.410 -13.865 1.00 95.06 109 ASP A O 1
ATOM 904 N N . THR A 1 110 ? -2.340 8.409 -11.933 1.00 95.38 110 THR A N 1
ATOM 905 C CA . THR A 1 110 ? -1.298 7.465 -12.386 1.00 95.38 110 THR A CA 1
ATOM 906 C C . THR A 1 110 ? -1.764 5.998 -12.447 1.00 95.38 110 THR A C 1
ATOM 908 O O . THR A 1 110 ? -1.945 5.356 -11.407 1.00 95.38 110 THR A O 1
ATOM 911 N N . PRO A 1 111 ? -1.873 5.373 -13.641 1.00 93.44 111 PRO A N 1
ATOM 912 C CA . PRO A 1 111 ? -2.355 3.992 -13.777 1.00 93.44 111 PRO A CA 1
ATOM 913 C C . PRO A 1 111 ? -1.367 2.938 -13.272 1.00 93.44 111 PRO A C 1
ATOM 915 O O . PRO A 1 111 ? -1.783 1.869 -12.817 1.00 93.44 111 PRO A O 1
ATOM 918 N N . SER A 1 112 ? -0.060 3.219 -13.321 1.00 95.94 112 SER A N 1
ATOM 919 C CA . SER A 1 112 ? 0.968 2.264 -12.889 1.00 95.94 112 SER A CA 1
ATOM 920 C C . SER A 1 112 ? 0.853 1.893 -11.413 1.00 95.94 112 SER A C 1
ATOM 922 O O . SER A 1 112 ? 1.228 0.778 -11.044 1.00 95.94 112 SER A O 1
ATOM 924 N N . TYR A 1 113 ? 0.271 2.767 -10.585 1.00 94.12 113 TYR A N 1
ATOM 925 C CA . TYR A 1 113 ? 0.005 2.484 -9.175 1.00 94.12 113 TYR A CA 1
ATOM 926 C C . TYR A 1 113 ? -0.891 1.262 -8.970 1.00 94.12 113 TYR A C 1
ATOM 928 O O . TYR A 1 113 ? -0.605 0.446 -8.096 1.00 94.12 113 TYR A O 1
ATOM 936 N N . LEU A 1 114 ? -1.919 1.080 -9.807 1.00 98.00 114 LEU A N 1
ATOM 937 C CA . LEU A 1 114 ? -2.814 -0.076 -9.724 1.00 98.00 114 LEU A CA 1
ATOM 938 C C . LEU A 1 114 ? -2.040 -1.389 -9.894 1.00 98.00 114 LEU A C 1
ATOM 940 O O . LEU A 1 114 ? -2.126 -2.281 -9.052 1.00 98.00 114 LEU A O 1
ATOM 944 N N . TYR A 1 115 ? -1.239 -1.494 -10.957 1.00 98.12 115 TYR A N 1
ATOM 945 C CA . TYR A 1 115 ? -0.402 -2.672 -11.185 1.00 98.12 115 TYR A CA 1
ATOM 946 C C . TYR A 1 115 ? 0.633 -2.854 -10.071 1.00 98.12 115 TYR A C 1
ATOM 948 O O . TYR A 1 115 ? 0.889 -3.980 -9.653 1.00 98.12 115 TYR A O 1
ATOM 956 N N . ASN A 1 116 ? 1.255 -1.768 -9.601 1.00 95.56 116 ASN A N 1
ATOM 957 C CA . ASN A 1 116 ? 2.267 -1.828 -8.548 1.00 95.56 116 ASN A CA 1
ATOM 958 C C . ASN A 1 116 ? 1.682 -2.412 -7.254 1.00 95.56 116 ASN A C 1
ATOM 960 O O . ASN A 1 116 ? 2.196 -3.419 -6.766 1.00 95.56 116 ASN A O 1
ATOM 964 N N . GLN A 1 117 ? 0.559 -1.865 -6.780 1.00 96.56 117 GLN A N 1
ATOM 965 C CA . GLN A 1 117 ? -0.115 -2.334 -5.570 1.00 96.56 117 GLN A CA 1
ATOM 966 C C . GLN A 1 117 ? -0.633 -3.769 -5.724 1.00 96.56 117 GLN A C 1
ATOM 968 O O . GLN A 1 117 ? -0.398 -4.597 -4.843 1.00 96.56 117 GLN A O 1
ATOM 973 N N . VAL A 1 118 ? -1.275 -4.114 -6.850 1.00 98.31 118 VAL A N 1
ATOM 974 C CA . VAL A 1 118 ? -1.751 -5.491 -7.068 1.00 98.31 118 VAL A CA 1
ATOM 975 C C . VAL A 1 118 ? -0.597 -6.481 -7.025 1.00 98.31 118 VAL A C 1
ATOM 977 O O . VAL A 1 118 ? -0.683 -7.454 -6.284 1.00 98.31 118 VAL A O 1
ATOM 980 N N . ILE A 1 119 ? 0.488 -6.246 -7.766 1.00 97.69 119 ILE A N 1
ATOM 981 C CA . ILE A 1 119 ? 1.617 -7.183 -7.803 1.00 97.69 119 ILE A CA 1
ATOM 982 C C . ILE A 1 119 ? 2.334 -7.232 -6.453 1.00 97.69 119 ILE A C 1
ATOM 984 O O . ILE A 1 119 ? 2.735 -8.314 -6.025 1.00 97.69 119 ILE A O 1
ATOM 988 N N . TRP A 1 120 ? 2.460 -6.109 -5.744 1.00 94.94 120 TRP A N 1
ATOM 989 C CA . TRP A 1 120 ? 3.037 -6.078 -4.398 1.00 94.94 120 TRP A CA 1
ATOM 990 C C . TRP A 1 120 ? 2.273 -6.976 -3.416 1.00 94.94 120 TRP A C 1
ATOM 992 O O . TRP A 1 120 ? 2.892 -7.784 -2.722 1.00 94.94 120 TRP A O 1
ATOM 1002 N N . HIS A 1 121 ? 0.939 -6.906 -3.424 1.00 95.88 121 HIS A N 1
ATOM 1003 C CA . HIS A 1 121 ? 0.085 -7.772 -2.612 1.00 95.88 121 HIS A CA 1
ATOM 1004 C C . HIS A 1 121 ? 0.074 -9.226 -3.107 1.00 95.88 121 HIS A C 1
ATOM 1006 O O . HIS A 1 121 ? 0.321 -10.151 -2.336 1.00 95.88 121 HIS A O 1
ATOM 1012 N N . ALA A 1 122 ? -0.213 -9.436 -4.391 1.00 97.38 122 ALA A N 1
ATOM 1013 C CA . ALA A 1 122 ? -0.456 -10.748 -4.982 1.00 97.38 122 ALA A CA 1
ATOM 1014 C C . ALA A 1 122 ? 0.784 -11.649 -4.998 1.00 97.38 122 ALA A C 1
ATOM 1016 O O . ALA A 1 122 ? 0.653 -12.860 -4.852 1.00 97.38 122 ALA A O 1
ATOM 1017 N N . SER A 1 123 ? 1.980 -11.075 -5.161 1.00 96.75 123 SER A N 1
ATOM 1018 C CA . SER A 1 123 ? 3.236 -11.840 -5.199 1.00 96.75 123 SER A CA 1
ATOM 1019 C C . SER A 1 123 ? 3.703 -12.331 -3.826 1.00 96.75 123 SER A C 1
ATOM 1021 O O . SER A 1 123 ? 4.636 -13.123 -3.753 1.00 96.75 123 SER A O 1
ATOM 1023 N N . GLY A 1 124 ? 3.102 -11.850 -2.732 1.00 92.44 124 GLY A N 1
ATOM 1024 C CA . GLY A 1 124 ? 3.579 -12.124 -1.374 1.00 92.44 124 GLY A CA 1
ATOM 1025 C C . GLY A 1 124 ? 4.794 -11.291 -0.948 1.00 92.44 124 GLY A C 1
ATOM 1026 O O . GLY A 1 124 ? 5.339 -11.533 0.122 1.00 92.44 124 GLY A O 1
ATOM 1027 N N . ASN A 1 125 ? 5.202 -10.295 -1.748 1.00 90.81 125 ASN A N 1
ATOM 1028 C CA . ASN A 1 125 ? 6.279 -9.358 -1.395 1.00 90.81 125 ASN A CA 1
ATOM 1029 C C . ASN A 1 125 ? 5.902 -8.428 -0.225 1.00 90.81 125 ASN A C 1
ATOM 1031 O O . ASN A 1 125 ? 6.759 -7.878 0.473 1.00 90.81 125 ASN A O 1
ATOM 1035 N N . ARG A 1 126 ? 4.601 -8.190 -0.046 1.00 91.19 126 ARG A N 1
ATOM 1036 C CA . ARG A 1 126 ? 4.069 -7.338 1.012 1.00 91.19 126 ARG A CA 1
ATOM 1037 C C . ARG A 1 126 ? 4.187 -8.008 2.386 1.00 91.19 126 ARG A C 1
ATOM 1039 O O . ARG A 1 126 ? 3.726 -9.142 2.534 1.00 91.19 126 ARG A O 1
ATOM 1046 N N . PRO A 1 127 ? 4.718 -7.313 3.412 1.00 90.75 127 PRO A N 1
ATOM 1047 C CA . PRO A 1 127 ? 4.677 -7.819 4.776 1.00 90.75 127 PRO A CA 1
ATOM 1048 C C . PRO A 1 127 ? 3.246 -8.100 5.254 1.00 90.75 127 PRO A C 1
ATOM 1050 O O . PRO A 1 127 ? 2.296 -7.426 4.853 1.00 90.75 127 PRO A O 1
ATOM 1053 N N . PRO A 1 128 ? 3.058 -9.082 6.139 1.00 91.25 128 PRO A N 1
ATOM 1054 C CA . PRO A 1 128 ? 1.739 -9.505 6.593 1.00 91.25 128 PRO A CA 1
ATOM 1055 C C . PRO A 1 128 ? 1.180 -8.578 7.692 1.00 91.25 128 PRO A C 1
ATOM 1057 O O . PRO A 1 128 ? 0.804 -9.045 8.766 1.00 91.25 128 PRO A O 1
ATOM 1060 N N . TYR A 1 129 ? 1.086 -7.272 7.420 1.00 94.00 129 TYR A N 1
ATOM 1061 C CA . TYR A 1 129 ? 0.747 -6.240 8.410 1.00 94.00 129 TYR A CA 1
ATOM 1062 C C . TYR A 1 129 ? -0.546 -6.537 9.181 1.00 94.00 129 TYR A C 1
ATOM 1064 O O . TYR A 1 129 ? -0.572 -6.425 10.402 1.00 94.00 129 TYR A O 1
ATOM 1072 N N . LEU A 1 130 ? -1.614 -6.985 8.503 1.00 94.94 130 LEU A N 1
ATOM 1073 C CA . LEU A 1 130 ? -2.873 -7.334 9.175 1.00 94.94 130 LEU A CA 1
ATOM 1074 C C . LEU A 1 130 ? -2.690 -8.475 10.177 1.00 94.94 130 LEU A C 1
ATOM 1076 O O . LEU A 1 130 ? -3.118 -8.356 11.321 1.00 94.94 130 LEU A O 1
ATOM 1080 N N . ARG A 1 131 ? -2.029 -9.566 9.775 1.00 93.44 131 ARG A N 1
ATOM 1081 C CA . ARG A 1 131 ? -1.751 -10.704 10.666 1.00 93.44 131 ARG A CA 1
ATOM 1082 C C . ARG A 1 131 ? -1.034 -10.235 11.932 1.00 93.44 131 ARG A C 1
ATOM 1084 O O . ARG A 1 131 ? -1.374 -10.678 13.026 1.00 93.44 131 ARG A O 1
ATOM 1091 N N . ASP A 1 132 ? -0.078 -9.335 11.756 1.00 92.56 132 ASP A N 1
ATOM 1092 C CA . ASP A 1 132 ? 0.782 -8.823 12.815 1.00 92.56 132 ASP A CA 1
ATOM 1093 C C . ASP A 1 132 ? 0.042 -7.819 13.722 1.00 92.56 132 ASP A C 1
ATOM 1095 O O . ASP A 1 132 ? 0.238 -7.810 14.937 1.00 92.56 132 ASP A O 1
ATOM 1099 N N . ALA A 1 133 ? -0.886 -7.037 13.163 1.00 94.31 133 ALA A N 1
ATOM 1100 C CA . ALA A 1 133 ? -1.686 -6.058 13.895 1.00 94.31 133 ALA A CA 1
ATOM 1101 C C . ALA A 1 133 ? -2.918 -6.651 14.596 1.00 94.31 133 ALA A C 1
ATOM 1103 O O . ALA A 1 133 ? -3.397 -6.086 15.580 1.00 94.31 133 ALA A O 1
ATOM 1104 N N . LEU A 1 134 ? -3.449 -7.791 14.140 1.00 94.38 134 LEU A N 1
ATOM 1105 C CA . LEU A 1 134 ? -4.681 -8.388 14.678 1.00 94.38 134 LEU A CA 1
ATOM 1106 C C . LEU A 1 134 ? -4.679 -8.599 16.206 1.00 94.38 134 LEU A C 1
ATOM 1108 O O . LEU A 1 134 ? -5.682 -8.259 16.843 1.00 94.38 134 LEU A O 1
ATOM 1112 N N . PRO A 1 135 ? -3.612 -9.132 16.840 1.00 93.00 135 PRO A N 1
ATOM 1113 C CA . PRO A 1 135 ? -3.560 -9.251 18.298 1.00 93.00 135 PRO A CA 1
ATOM 1114 C C . PRO A 1 135 ? -3.717 -7.902 19.003 1.00 93.00 135 PRO A C 1
ATOM 1116 O O . PRO A 1 135 ? -4.390 -7.809 20.031 1.00 93.00 135 PRO A O 1
ATOM 1119 N N . LEU A 1 136 ? -3.130 -6.854 18.425 1.00 93.12 136 LEU A N 1
ATOM 1120 C CA . LEU A 1 136 ? -3.168 -5.505 18.966 1.00 93.12 136 LEU A CA 1
ATOM 1121 C C . LEU A 1 136 ? -4.549 -4.861 18.799 1.00 93.12 136 LEU A C 1
ATOM 1123 O O . LEU A 1 136 ? -5.102 -4.369 19.780 1.00 93.12 136 LEU A O 1
ATOM 1127 N N . LEU A 1 137 ? -5.152 -4.956 17.610 1.00 95.44 137 LEU A N 1
ATOM 1128 C CA . LEU A 1 137 ? -6.520 -4.483 17.356 1.00 95.44 137 LEU A CA 1
ATOM 1129 C C . LEU A 1 137 ? -7.525 -5.110 18.341 1.00 95.44 137 LEU A C 1
ATOM 1131 O O . LEU A 1 137 ? -8.413 -4.436 18.862 1.00 95.44 137 LEU A O 1
ATOM 1135 N N . ARG A 1 138 ? -7.368 -6.406 18.650 1.00 94.69 138 ARG A N 1
ATOM 1136 C CA . ARG A 1 138 ? -8.194 -7.107 19.652 1.00 94.69 138 ARG A CA 1
ATOM 1137 C C . ARG A 1 138 ? -7.933 -6.605 21.071 1.00 94.69 138 ARG A C 1
ATOM 1139 O O . ARG A 1 138 ? -8.885 -6.360 21.812 1.00 94.69 138 ARG A O 1
ATOM 1146 N N . ARG A 1 139 ? -6.661 -6.440 21.450 1.00 92.62 139 ARG A N 1
ATOM 1147 C CA . ARG A 1 139 ? -6.251 -5.959 22.780 1.00 92.62 139 ARG A CA 1
ATOM 1148 C C . ARG A 1 139 ? -6.792 -4.560 23.073 1.00 92.62 139 ARG A C 1
ATOM 1150 O O . ARG A 1 139 ? -7.300 -4.324 24.168 1.00 92.62 139 ARG A O 1
ATOM 1157 N N . GLU A 1 140 ? -6.729 -3.663 22.091 1.00 92.50 140 GLU A N 1
ATOM 1158 C CA . GLU A 1 140 ? -7.207 -2.280 22.220 1.00 92.50 140 GLU A CA 1
ATOM 1159 C C . GLU A 1 140 ? -8.719 -2.125 21.995 1.00 92.50 140 GLU A C 1
ATOM 1161 O O . GLU A 1 140 ? -9.272 -1.038 22.198 1.00 92.50 140 GLU A O 1
ATOM 1166 N N . ARG A 1 141 ? -9.406 -3.235 21.681 1.00 94.56 141 ARG A N 1
ATOM 1167 C CA . ARG A 1 141 ? -10.849 -3.303 21.419 1.00 94.56 141 ARG A CA 1
ATOM 1168 C C . ARG A 1 141 ? -11.274 -2.369 20.283 1.00 94.56 141 ARG A C 1
ATOM 1170 O O . ARG A 1 141 ? -12.336 -1.752 20.378 1.00 94.56 141 ARG A O 1
ATOM 1177 N N . SER A 1 142 ? -10.448 -2.275 19.241 1.00 96.38 142 SER A N 1
ATOM 1178 C CA . SER A 1 142 ? -10.776 -1.559 18.009 1.00 96.38 142 SER A CA 1
ATOM 1179 C C . SER A 1 142 ? -12.078 -2.096 17.419 1.00 96.38 142 SER A C 1
ATOM 1181 O O . SER A 1 142 ? -12.312 -3.308 17.417 1.00 96.38 142 SER A O 1
ATOM 1183 N N . ARG A 1 143 ? -12.931 -1.202 16.923 1.00 96.94 143 ARG A N 1
ATOM 1184 C CA . ARG A 1 143 ? -14.203 -1.546 16.268 1.00 96.94 143 ARG A CA 1
ATOM 1185 C C . ARG A 1 143 ? -14.311 -0.894 14.902 1.00 96.94 143 ARG A C 1
ATOM 1187 O O . ARG A 1 143 ? -14.668 -1.575 13.942 1.00 96.94 143 ARG A O 1
ATOM 1194 N N . THR A 1 144 ? -13.981 0.394 14.836 1.00 98.31 144 THR A N 1
ATOM 1195 C CA . THR A 1 144 ? -14.072 1.198 13.616 1.00 98.31 144 THR A CA 1
ATOM 1196 C C . THR A 1 144 ? -12.682 1.621 13.165 1.00 98.31 144 THR A C 1
ATOM 1198 O O . THR A 1 144 ? -12.038 2.453 13.805 1.00 98.31 144 THR A O 1
ATOM 1201 N N . VAL A 1 145 ? -12.239 1.068 12.041 1.00 98.69 145 VAL A N 1
ATOM 1202 C CA . VAL A 1 145 ? -10.932 1.340 11.443 1.00 98.69 145 VAL A CA 1
ATOM 1203 C C . VAL A 1 145 ? -11.099 2.304 10.271 1.00 98.69 145 VAL A C 1
ATOM 1205 O O . VAL A 1 145 ? -11.902 2.057 9.374 1.00 98.69 145 VAL A O 1
ATOM 1208 N N . LEU A 1 146 ? -10.338 3.393 10.261 1.00 98.75 146 LEU A N 1
ATOM 1209 C CA . LEU A 1 146 ? -10.125 4.211 9.072 1.00 98.75 146 LEU A CA 1
ATOM 1210 C C . LEU A 1 146 ? -8.901 3.672 8.332 1.00 98.75 146 LEU A C 1
ATOM 1212 O O . LEU A 1 146 ? -7.793 3.808 8.839 1.00 98.75 146 LEU A O 1
ATOM 1216 N N . ASP A 1 147 ? -9.109 3.066 7.166 1.00 98.75 147 ASP A N 1
ATOM 1217 C CA . ASP A 1 147 ? -8.043 2.656 6.245 1.00 98.75 147 ASP A CA 1
ATOM 1218 C C . ASP A 1 147 ? -7.701 3.857 5.349 1.00 98.75 147 ASP A C 1
ATOM 1220 O O . ASP A 1 147 ? -8.421 4.149 4.390 1.00 98.75 147 ASP A O 1
ATOM 1224 N N . TYR A 1 148 ? -6.683 4.626 5.747 1.00 98.25 148 TYR A N 1
ATOM 1225 C CA . TYR A 1 148 ? -6.269 5.874 5.104 1.00 98.25 148 TYR A CA 1
ATOM 1226 C C . TYR A 1 148 ? -5.140 5.600 4.108 1.00 98.25 148 TYR A C 1
ATOM 1228 O O . TYR A 1 148 ? -4.059 5.175 4.507 1.00 98.25 148 TYR A O 1
ATOM 1236 N N . GLY A 1 149 ? -5.389 5.882 2.827 1.00 97.00 149 GLY A N 1
ATOM 1237 C CA . GLY A 1 149 ? -4.564 5.397 1.717 1.00 97.00 149 GLY A CA 1
ATOM 1238 C C . GLY A 1 149 ? -4.928 3.968 1.306 1.00 97.00 149 GLY A C 1
ATOM 1239 O O . GLY A 1 149 ? -4.055 3.160 1.004 1.00 97.00 149 GLY A O 1
ATOM 1240 N N . CYS A 1 150 ? -6.224 3.627 1.328 1.00 98.06 150 CYS A N 1
ATOM 1241 C CA . CYS A 1 150 ? -6.683 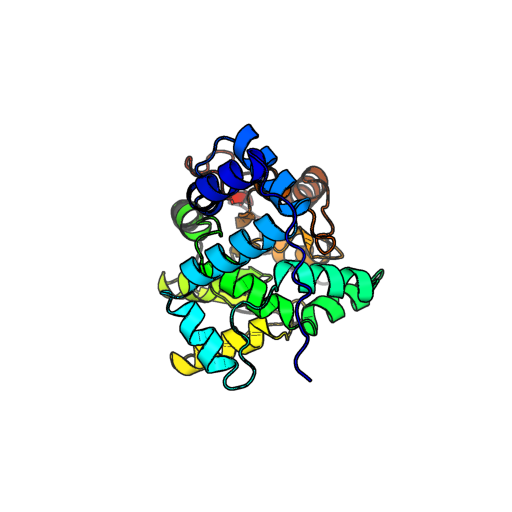2.242 1.165 1.00 98.06 150 CYS A CA 1
ATOM 1242 C C . CYS A 1 150 ? -6.333 1.588 -0.189 1.00 98.06 150 CYS A C 1
ATOM 1244 O O . CYS A 1 150 ? -6.364 0.357 -0.298 1.00 98.06 150 CYS A O 1
ATOM 1246 N N . GLY A 1 151 ? -6.015 2.365 -1.231 1.00 97.75 151 GLY A N 1
ATOM 1247 C CA . GLY A 1 151 ? -5.557 1.884 -2.530 1.00 97.75 151 GLY A CA 1
ATOM 1248 C C . GLY A 1 151 ? -6.523 0.893 -3.179 1.00 97.75 151 GLY A C 1
ATOM 1249 O O . GLY A 1 151 ? -7.712 1.156 -3.361 1.00 97.75 151 GLY A O 1
ATOM 1250 N N . ILE A 1 152 ? -6.012 -0.295 -3.509 1.00 98.38 152 ILE A N 1
ATOM 1251 C CA . ILE A 1 152 ? -6.807 -1.422 -4.038 1.00 98.38 152 ILE A CA 1
ATOM 1252 C C . ILE A 1 152 ? -7.741 -2.083 -2.998 1.00 98.38 152 ILE A C 1
ATOM 1254 O O . ILE A 1 152 ? -8.401 -3.087 -3.298 1.00 98.38 152 ILE A O 1
ATOM 1258 N N . GLY A 1 153 ? -7.748 -1.574 -1.762 1.00 98.06 153 GLY A N 1
ATOM 1259 C CA . GLY A 1 153 ? -8.559 -1.997 -0.619 1.00 98.06 153 GLY A CA 1
ATOM 1260 C C . GLY A 1 153 ? -8.322 -3.426 -0.161 1.00 98.06 153 GLY A C 1
ATOM 1261 O O . GLY A 1 153 ? -9.243 -4.082 0.324 1.00 98.06 153 GLY A O 1
ATOM 1262 N N . ALA A 1 154 ? -7.107 -3.945 -0.333 1.00 97.50 154 ALA A N 1
ATOM 1263 C CA . ALA A 1 154 ? -6.764 -5.278 0.148 1.00 97.50 154 ALA A CA 1
ATOM 1264 C C . ALA A 1 154 ? -6.923 -5.386 1.676 1.00 97.50 154 ALA A C 1
ATOM 1266 O O . ALA A 1 154 ? -7.568 -6.325 2.145 1.00 97.50 154 ALA A O 1
ATOM 1267 N N . ASP A 1 155 ? -6.417 -4.405 2.431 1.00 98.00 155 ASP A N 1
ATOM 1268 C CA . ASP A 1 155 ? -6.585 -4.361 3.887 1.00 98.00 155 ASP A CA 1
ATOM 1269 C C . ASP A 1 155 ? -8.025 -4.012 4.270 1.00 98.00 155 ASP A C 1
ATOM 1271 O O . ASP A 1 155 ? -8.603 -4.726 5.086 1.00 98.00 155 ASP A O 1
ATOM 1275 N N . THR A 1 156 ? -8.650 -3.018 3.621 1.00 98.56 156 THR A N 1
ATOM 1276 C CA . THR A 1 156 ? -10.081 -2.700 3.792 1.00 98.56 156 THR A CA 1
ATOM 1277 C C . THR A 1 156 ? -10.961 -3.952 3.750 1.00 98.56 156 THR A C 1
ATOM 1279 O O . THR A 1 156 ? -11.752 -4.199 4.662 1.00 98.56 156 THR A O 1
ATOM 1282 N N . LEU A 1 157 ? -10.842 -4.759 2.691 1.00 98.06 157 LEU A N 1
ATOM 1283 C CA . LEU A 1 157 ? -11.669 -5.953 2.515 1.00 98.06 157 LEU A CA 1
ATOM 1284 C C . LEU A 1 157 ? -11.324 -7.041 3.541 1.00 98.06 157 LEU A C 1
ATOM 1286 O O . LEU A 1 157 ? -12.230 -7.691 4.060 1.00 98.06 157 LEU A O 1
ATOM 1290 N N . ALA A 1 158 ? -10.043 -7.222 3.872 1.00 97.50 158 ALA A N 1
ATOM 1291 C CA . ALA A 1 158 ? -9.607 -8.218 4.850 1.00 97.50 158 ALA A CA 1
ATOM 1292 C C . ALA A 1 158 ? -10.027 -7.864 6.293 1.00 97.50 158 ALA A C 1
ATOM 1294 O O . ALA A 1 158 ? -10.475 -8.731 7.048 1.00 97.50 158 ALA A O 1
ATOM 1295 N N . LEU A 1 159 ? -9.950 -6.586 6.670 1.00 98.38 159 LEU A N 1
ATOM 1296 C CA . LEU A 1 159 ? -10.429 -6.073 7.954 1.00 98.38 159 LEU A CA 1
ATOM 1297 C C . LEU A 1 159 ? -11.949 -6.239 8.084 1.00 98.38 159 LEU A C 1
ATOM 1299 O O . LEU A 1 159 ? -12.418 -6.760 9.098 1.00 98.38 159 LEU A O 1
ATOM 1303 N N . ARG A 1 160 ? -12.718 -5.900 7.038 1.00 97.88 160 ARG A N 1
ATOM 1304 C CA . ARG A 1 160 ? -14.174 -6.138 7.000 1.00 97.88 160 ARG A CA 1
ATOM 1305 C C . ARG A 1 160 ? -14.514 -7.618 7.133 1.00 97.88 160 ARG A C 1
ATOM 1307 O O . ARG A 1 160 ? -15.373 -7.976 7.932 1.00 97.88 160 ARG A O 1
ATOM 1314 N N . ALA A 1 161 ? -13.796 -8.489 6.422 1.00 96.81 161 ALA A N 1
ATOM 1315 C CA . ALA A 1 161 ? -13.968 -9.938 6.533 1.00 96.81 161 ALA A CA 1
ATOM 1316 C C . ALA A 1 161 ? -13.643 -10.476 7.941 1.00 96.81 161 ALA A C 1
ATOM 1318 O O . ALA A 1 161 ? -14.149 -11.526 8.328 1.00 96.81 161 ALA A O 1
ATOM 1319 N N . THR A 1 162 ? -12.841 -9.749 8.727 1.00 97.06 162 THR A N 1
ATOM 1320 C CA . THR A 1 162 ? -12.542 -10.077 10.132 1.00 97.06 162 THR A CA 1
ATOM 1321 C C . THR A 1 162 ? -13.578 -9.504 11.117 1.00 97.06 162 THR A C 1
ATOM 1323 O O . THR A 1 162 ? -13.491 -9.751 12.318 1.00 97.06 162 THR A O 1
ATOM 1326 N N . GLY A 1 163 ? -14.583 -8.772 10.627 1.00 97.12 163 GLY A N 1
ATOM 1327 C CA . GLY A 1 163 ? -15.689 -8.236 11.423 1.00 97.12 163 GLY A CA 1
ATOM 1328 C C . GLY A 1 163 ? -15.498 -6.803 11.926 1.00 97.12 163 GLY A C 1
ATOM 1329 O O . GLY A 1 163 ? -16.288 -6.353 12.753 1.00 97.12 163 GLY A O 1
ATOM 1330 N N . TYR A 1 164 ? -14.478 -6.078 11.453 1.00 98.44 164 TYR A N 1
ATOM 1331 C CA . TYR A 1 164 ? -14.326 -4.652 11.755 1.00 98.44 164 TYR A CA 1
ATOM 1332 C C . TYR A 1 164 ? -15.238 -3.802 10.868 1.00 98.44 164 TYR A C 1
ATOM 1334 O O . TYR A 1 164 ? -15.413 -4.082 9.679 1.00 98.44 164 TYR A O 1
ATOM 1342 N N . THR A 1 165 ? -15.751 -2.704 11.420 1.00 98.31 165 THR A N 1
ATOM 1343 C CA . THR A 1 165 ? -16.321 -1.625 10.611 1.00 98.31 165 THR A CA 1
ATOM 1344 C C . THR A 1 165 ? -15.163 -0.851 9.997 1.00 98.31 165 THR A C 1
ATOM 1346 O O . THR A 1 165 ? -14.303 -0.365 10.726 1.00 98.31 165 THR A O 1
ATOM 1349 N N . VAL A 1 166 ? -15.114 -0.736 8.668 1.00 98.50 166 VAL A N 1
ATOM 1350 C CA . VAL A 1 166 ? -13.990 -0.076 7.986 1.00 98.50 166 VAL A CA 1
ATOM 1351 C C . VAL A 1 166 ? -14.472 1.066 7.113 1.00 98.50 166 VAL A C 1
ATOM 1353 O O . VAL A 1 166 ? -15.259 0.850 6.186 1.00 98.50 166 VAL A O 1
ATOM 1356 N N . ILE A 1 167 ? -13.944 2.254 7.387 1.00 98.56 167 ILE A N 1
ATOM 1357 C CA . ILE A 1 167 ? -14.074 3.451 6.562 1.00 98.56 167 ILE A CA 1
ATOM 1358 C C . ILE A 1 167 ? -12.880 3.445 5.609 1.00 98.56 167 ILE A C 1
ATOM 1360 O O . ILE A 1 167 ? -11.742 3.596 6.044 1.00 98.56 167 ILE A O 1
ATOM 1364 N N . ALA A 1 168 ? -13.131 3.224 4.321 1.00 98.62 168 ALA A N 1
ATOM 1365 C CA . ALA A 1 168 ? -12.091 3.278 3.300 1.00 98.62 168 ALA A CA 1
ATOM 1366 C C . ALA A 1 168 ? -11.881 4.734 2.874 1.00 98.62 168 ALA A C 1
ATOM 1368 O O . ALA A 1 168 ? -12.853 5.414 2.530 1.00 98.62 168 ALA A O 1
ATOM 1369 N N . CYS A 1 169 ? -10.640 5.211 2.897 1.00 98.25 169 CYS A N 1
ATOM 1370 C CA . CYS A 1 169 ? -10.287 6.581 2.547 1.00 98.25 169 CYS A CA 1
ATOM 1371 C C . CYS A 1 169 ? -9.093 6.606 1.598 1.00 98.25 169 CYS A C 1
ATOM 1373 O O . CYS A 1 169 ? -8.022 6.127 1.957 1.00 98.25 169 CYS A O 1
ATOM 1375 N N . ASP A 1 170 ? -9.262 7.183 0.411 1.00 97.81 170 ASP A N 1
ATOM 1376 C CA . ASP A 1 170 ? -8.191 7.440 -0.559 1.00 97.81 170 ASP A CA 1
ATOM 1377 C C . ASP A 1 170 ? -8.717 8.354 -1.691 1.00 97.81 170 ASP A C 1
ATOM 1379 O O . ASP A 1 170 ? -9.920 8.604 -1.810 1.00 97.81 170 ASP A O 1
ATOM 1383 N N . LEU A 1 171 ? -7.822 8.867 -2.529 1.00 96.62 171 LEU A N 1
ATOM 1384 C CA . LEU A 1 171 ? -8.137 9.662 -3.711 1.00 96.62 171 LEU A CA 1
ATOM 1385 C C . LEU A 1 171 ? -8.970 8.863 -4.722 1.00 96.62 171 LEU A C 1
ATOM 1387 O O . LEU A 1 171 ? -8.863 7.636 -4.819 1.00 96.62 171 LEU A O 1
ATOM 1391 N N . ASP A 1 172 ? -9.799 9.549 -5.516 1.00 96.75 172 ASP A N 1
ATOM 1392 C CA . ASP A 1 172 ? -10.376 8.902 -6.698 1.00 96.75 172 ASP A CA 1
ATOM 1393 C C . ASP A 1 172 ? -9.260 8.618 -7.703 1.00 96.75 172 ASP A C 1
ATOM 1395 O O . ASP A 1 172 ? -8.663 9.532 -8.263 1.00 96.75 172 ASP A O 1
ATOM 1399 N N . SER A 1 173 ? -8.953 7.338 -7.882 1.00 97.50 173 SER A N 1
ATOM 1400 C CA . SER A 1 173 ? -7.747 6.879 -8.557 1.00 97.50 173 SER A CA 1
ATOM 1401 C C . SER A 1 173 ? -7.977 5.499 -9.180 1.00 97.50 173 SER A C 1
ATOM 1403 O O . SER A 1 173 ? -8.955 4.812 -8.852 1.00 97.50 173 SER A O 1
ATOM 1405 N N . PRO A 1 174 ? -7.107 5.036 -10.095 1.00 98.19 174 PRO A N 1
ATOM 1406 C CA . PRO A 1 174 ? -7.213 3.689 -10.648 1.00 98.19 174 PRO A CA 1
ATOM 1407 C C . PRO A 1 174 ? -7.281 2.577 -9.573 1.00 98.19 174 PRO A C 1
ATOM 1409 O O . PRO A 1 174 ? -8.153 1.711 -9.705 1.00 98.19 174 PRO A O 1
ATOM 1412 N N . PRO A 1 175 ? -6.478 2.599 -8.482 1.00 98.50 175 PRO A N 1
ATOM 1413 C CA . PRO A 1 175 ? -6.645 1.680 -7.350 1.00 98.50 175 PRO A CA 1
ATOM 1414 C C . PRO A 1 175 ? -8.035 1.700 -6.695 1.00 98.50 175 PRO A C 1
ATOM 1416 O O . PRO A 1 175 ? -8.635 0.637 -6.518 1.00 98.50 175 PRO A O 1
ATOM 1419 N N . THR A 1 176 ? -8.602 2.874 -6.389 1.00 98.50 176 THR A N 1
ATOM 1420 C CA . THR A 1 176 ? -9.909 2.938 -5.706 1.00 98.50 176 THR A CA 1
ATOM 1421 C C . THR A 1 176 ? -11.073 2.581 -6.623 1.00 98.50 176 THR A C 1
ATOM 1423 O O . THR A 1 176 ? -12.058 1.987 -6.180 1.00 98.50 176 THR A O 1
ATOM 1426 N N . ARG A 1 177 ? -10.963 2.850 -7.928 1.00 98.56 177 ARG A N 1
ATOM 1427 C CA . ARG A 1 177 ? -11.910 2.341 -8.935 1.00 98.56 177 ARG A CA 1
ATOM 1428 C C . ARG A 1 177 ? -11.889 0.813 -8.993 1.00 98.56 177 ARG A C 1
ATOM 1430 O O . ARG A 1 177 ? -12.953 0.196 -9.044 1.00 98.56 177 ARG A O 1
ATOM 1437 N N . PHE A 1 178 ? -10.704 0.206 -8.910 1.00 98.75 178 PHE A N 1
ATOM 1438 C CA . PHE A 1 178 ? -10.565 -1.246 -8.817 1.00 98.75 178 PHE A CA 1
ATOM 1439 C C . PHE A 1 178 ? -11.174 -1.801 -7.521 1.00 98.75 178 PHE A C 1
ATOM 1441 O O . PHE A 1 178 ? -11.924 -2.776 -7.575 1.00 98.75 178 PHE A O 1
ATOM 1448 N N . LEU A 1 179 ? -10.952 -1.153 -6.371 1.00 98.62 179 LEU A N 1
ATOM 1449 C CA . LEU A 1 179 ? -11.609 -1.514 -5.109 1.00 98.62 179 LEU A CA 1
ATOM 1450 C C . LEU A 1 179 ? -13.140 -1.503 -5.233 1.00 98.62 179 LEU A C 1
ATOM 1452 O O . LEU A 1 179 ? -13.784 -2.499 -4.902 1.00 98.62 179 LEU A O 1
ATOM 1456 N N . ARG A 1 180 ? -13.726 -0.417 -5.753 1.00 98.69 180 ARG A N 1
ATOM 1457 C CA . ARG A 1 180 ? -15.185 -0.304 -5.944 1.00 98.69 180 ARG A CA 1
ATOM 1458 C C . ARG A 1 180 ? -15.727 -1.397 -6.867 1.00 98.69 180 ARG A C 1
ATOM 1460 O O . ARG A 1 180 ? -16.776 -1.973 -6.591 1.00 98.69 180 ARG A O 1
ATOM 1467 N N . TRP A 1 181 ? -14.996 -1.738 -7.930 1.00 98.56 181 TRP A N 1
ATOM 1468 C CA . TRP A 1 181 ? -15.351 -2.854 -8.811 1.00 98.56 181 TRP A CA 1
ATOM 1469 C C . TRP A 1 181 ? -15.327 -4.207 -8.080 1.00 98.56 181 TRP A C 1
ATOM 1471 O O . TRP A 1 181 ? -16.258 -5.002 -8.230 1.00 98.56 181 TRP A O 1
ATOM 1481 N N . ARG A 1 182 ? -14.311 -4.464 -7.241 1.00 98.12 182 ARG A N 1
ATOM 1482 C CA . ARG A 1 182 ? -14.225 -5.693 -6.428 1.00 98.12 182 ARG A CA 1
ATOM 1483 C C . ARG A 1 182 ? -15.361 -5.778 -5.410 1.00 98.12 182 ARG A C 1
ATOM 1485 O O . ARG A 1 182 ? -15.956 -6.841 -5.256 1.00 98.12 182 ARG A O 1
ATOM 1492 N N . GLN A 1 183 ? -15.688 -4.664 -4.754 1.00 97.69 183 GLN A N 1
ATOM 1493 C CA . GLN A 1 183 ? -16.823 -4.572 -3.832 1.00 97.69 183 GLN A CA 1
ATOM 1494 C C . GLN A 1 183 ? -18.136 -4.902 -4.547 1.00 97.69 183 GLN A C 1
ATOM 1496 O O . GLN A 1 183 ? -18.858 -5.786 -4.090 1.00 97.69 183 GLN A O 1
ATOM 1501 N N . ALA A 1 184 ? -18.398 -4.281 -5.703 1.00 97.81 184 ALA A N 1
ATOM 1502 C CA . ALA A 1 184 ? -19.622 -4.511 -6.468 1.00 97.81 184 ALA A CA 1
ATOM 1503 C C . ALA A 1 184 ? -19.776 -5.985 -6.883 1.00 97.81 184 ALA A C 1
ATOM 1505 O O . ALA A 1 184 ? -20.865 -6.548 -6.792 1.00 97.81 184 ALA A O 1
ATOM 1506 N N . ARG A 1 185 ? -18.678 -6.650 -7.266 1.00 96.25 185 ARG A N 1
ATOM 1507 C CA . ARG A 1 185 ? -18.671 -8.096 -7.565 1.00 96.25 185 ARG A CA 1
ATOM 1508 C C . ARG A 1 185 ? -18.972 -8.974 -6.358 1.00 96.25 185 ARG A C 1
ATOM 1510 O O . ARG A 1 185 ? -19.528 -10.054 -6.525 1.00 96.25 185 ARG A O 1
ATOM 1517 N N . ALA A 1 186 ? -18.614 -8.517 -5.164 1.00 94.75 186 ALA A N 1
ATOM 1518 C CA . ALA A 1 186 ? -18.944 -9.171 -3.904 1.00 94.75 186 ALA A CA 1
ATOM 1519 C C . ALA A 1 186 ? -20.326 -8.757 -3.353 1.00 94.75 186 ALA A C 1
ATOM 1521 O O . ALA A 1 186 ? -20.669 -9.141 -2.237 1.00 94.75 186 ALA A O 1
ATOM 1522 N N . GLY A 1 187 ? -21.114 -7.969 -4.099 1.00 96.62 187 GLY A N 1
ATOM 1523 C CA . GLY A 1 187 ? -22.430 -7.481 -3.668 1.00 96.62 187 GLY A CA 1
ATOM 1524 C C . GLY A 1 187 ? -22.381 -6.353 -2.630 1.00 96.62 187 GLY A C 1
ATOM 1525 O O . GLY A 1 187 ? -23.378 -6.094 -1.962 1.00 96.62 187 GLY A O 1
ATOM 1526 N N . SER A 1 188 ? -21.234 -5.690 -2.471 1.00 95.38 188 SER A N 1
ATOM 1527 C CA . SER A 1 188 ? -21.040 -4.549 -1.573 1.00 95.38 188 SER A CA 1
ATOM 1528 C C . SER A 1 188 ? -20.909 -3.250 -2.371 1.00 95.38 188 SER A C 1
ATOM 1530 O O . SER A 1 188 ? -20.282 -3.214 -3.425 1.00 95.38 188 SER A O 1
ATOM 1532 N N . HIS A 1 189 ? -21.467 -2.162 -1.846 1.00 94.94 189 HIS A N 1
ATOM 1533 C CA . HIS A 1 189 ? -21.373 -0.820 -2.434 1.00 94.94 189 HIS A CA 1
ATOM 1534 C C . HIS A 1 189 ? -20.906 0.214 -1.404 1.00 94.94 189 HIS A C 1
ATOM 1536 O O . HIS A 1 189 ? -21.271 1.386 -1.471 1.00 94.94 189 HIS A O 1
ATOM 1542 N N . GLU A 1 190 ? -20.124 -0.237 -0.424 1.00 95.81 190 GLU A N 1
ATOM 1543 C CA . GLU A 1 190 ? -19.569 0.636 0.606 1.00 95.81 190 GLU A CA 1
ATOM 1544 C C . GLU A 1 190 ? -18.702 1.741 -0.021 1.00 95.81 190 GLU A C 1
ATOM 1546 O O . GLU A 1 190 ? -17.849 1.444 -0.863 1.00 95.81 190 GLU A O 1
ATOM 1551 N N . PRO A 1 191 ? -18.874 3.008 0.384 1.00 96.81 191 PRO A N 1
ATOM 1552 C CA . PRO A 1 191 ? -18.145 4.122 -0.203 1.00 96.81 191 PRO A CA 1
ATOM 1553 C C . PRO A 1 191 ? -16.637 4.057 0.077 1.00 96.81 191 PRO A C 1
ATOM 1555 O O . PRO A 1 191 ? -16.174 3.522 1.087 1.00 96.81 191 PRO A O 1
ATOM 1558 N N . VAL A 1 192 ? -15.877 4.674 -0.831 1.00 98.19 192 VAL A N 1
ATOM 1559 C CA . VAL A 1 192 ? -14.474 5.053 -0.624 1.00 98.19 192 VAL A CA 1
ATOM 1560 C C . VAL A 1 192 ? -14.437 6.572 -0.551 1.00 98.19 192 VAL A C 1
ATOM 1562 O O . VAL A 1 192 ? -14.736 7.242 -1.545 1.00 98.19 192 VAL A O 1
ATOM 1565 N N . HIS A 1 193 ? -14.135 7.095 0.632 1.00 98.00 193 HIS A N 1
ATOM 1566 C CA . HIS A 1 193 ? -14.175 8.518 0.943 1.00 98.00 193 HIS A CA 1
ATOM 1567 C C . HIS A 1 193 ? -12.902 9.227 0.493 1.00 98.00 193 HIS A C 1
ATOM 1569 O O . HIS A 1 193 ? -11.819 8.650 0.527 1.00 98.00 193 HIS A O 1
ATOM 1575 N N . GLN A 1 194 ? -13.031 10.494 0.103 1.00 95.62 194 GLN A N 1
ATOM 1576 C CA . GLN A 1 194 ? -11.862 11.350 -0.083 1.00 95.62 194 GLN A CA 1
ATOM 1577 C C . GLN 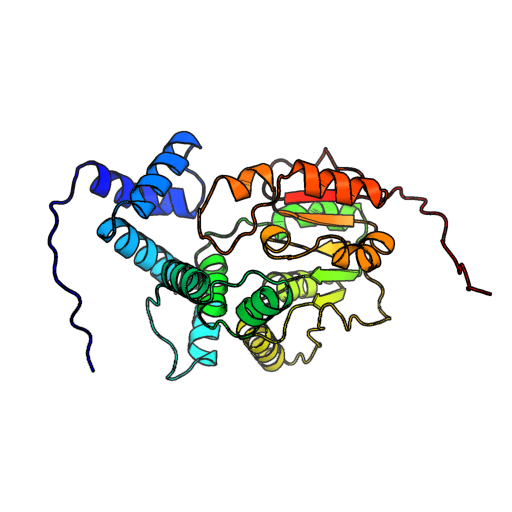A 1 194 ? -11.318 11.793 1.287 1.00 95.62 194 GLN A C 1
ATOM 1579 O O . GLN A 1 194 ? -12.114 11.954 2.219 1.00 95.62 194 GLN A O 1
ATOM 1584 N N . PRO A 1 195 ? -10.003 12.049 1.418 1.00 92.81 195 PRO A N 1
ATOM 1585 C CA . PRO A 1 195 ? -9.403 12.527 2.667 1.00 92.81 195 PRO A CA 1
ATOM 1586 C C . PRO A 1 195 ? -10.053 13.781 3.266 1.00 92.81 195 PRO A C 1
ATOM 1588 O O . PRO A 1 195 ? -10.130 13.924 4.482 1.00 92.81 195 PRO A O 1
ATOM 1591 N N . ASP A 1 196 ? -10.538 14.675 2.410 1.00 91.00 196 ASP A N 1
ATOM 1592 C CA . ASP A 1 196 ? -11.206 15.936 2.740 1.00 91.00 196 ASP A CA 1
ATOM 1593 C C . ASP A 1 196 ? -12.731 15.799 2.917 1.00 91.00 196 ASP A C 1
ATOM 1595 O O . ASP A 1 196 ? -13.406 16.765 3.266 1.00 91.00 196 ASP A O 1
ATOM 1599 N N . ALA A 1 197 ? -13.280 14.595 2.726 1.00 93.38 197 ALA A N 1
ATOM 1600 C CA . ALA A 1 197 ? -14.712 14.301 2.795 1.00 93.38 197 ALA A CA 1
ATOM 1601 C C . ALA A 1 197 ? -15.001 13.005 3.580 1.00 93.38 197 ALA A C 1
ATOM 1603 O O . ALA A 1 197 ? -15.795 12.154 3.156 1.00 93.38 197 ALA A O 1
ATOM 1604 N N . LEU A 1 198 ? -14.335 12.844 4.727 1.00 94.31 198 LEU A N 1
ATOM 1605 C CA . LEU A 1 198 ? -14.590 11.739 5.652 1.00 94.31 198 LEU A CA 1
ATOM 1606 C C . LEU A 1 198 ? -16.003 11.832 6.259 1.00 94.31 198 LEU A C 1
ATOM 1608 O O . LEU A 1 198 ? -16.496 12.934 6.520 1.00 94.31 198 LEU A O 1
ATOM 1612 N N . PRO A 1 199 ? -16.673 10.693 6.508 1.00 92.00 199 PRO A N 1
ATOM 1613 C CA . PRO A 1 199 ? -18.008 10.693 7.086 1.00 92.00 199 PRO A CA 1
ATOM 1614 C C . PRO A 1 199 ? -17.964 11.116 8.560 1.00 92.00 199 PRO A C 1
ATOM 1616 O O . PRO A 1 199 ? -17.017 10.814 9.282 1.00 92.00 199 PRO A O 1
ATOM 1619 N N . LEU A 1 200 ? -19.032 11.766 9.034 1.00 86.62 200 LEU A N 1
ATOM 1620 C CA . LEU A 1 200 ? -19.171 12.139 10.450 1.00 86.62 200 LEU A CA 1
ATOM 1621 C C . LEU A 1 200 ? -19.380 10.919 11.361 1.00 86.62 200 LEU A C 1
ATOM 1623 O O . LEU A 1 200 ? -19.005 10.941 12.533 1.00 86.62 200 LEU A O 1
ATOM 1627 N N . ALA A 1 201 ? -20.004 9.865 10.828 1.00 88.81 201 ALA A N 1
ATOM 1628 C CA . ALA A 1 201 ? -20.280 8.626 11.534 1.00 88.81 201 ALA A CA 1
ATOM 1629 C C . ALA A 1 201 ? -20.170 7.414 10.584 1.00 88.81 201 ALA A C 1
ATOM 1631 O O . ALA A 1 201 ? -20.546 7.533 9.416 1.00 88.81 201 ALA A O 1
ATOM 1632 N N . PRO A 1 202 ? -19.721 6.245 11.078 1.00 91.56 202 PRO A N 1
ATOM 1633 C CA . PRO A 1 202 ? -19.176 6.033 12.420 1.00 91.56 202 PRO A CA 1
ATOM 1634 C C . PRO A 1 202 ? -17.840 6.768 12.604 1.00 91.56 202 PRO A C 1
ATOM 1636 O O . PRO A 1 202 ? -17.096 6.961 11.652 1.00 91.56 202 PRO A O 1
ATOM 1639 N N . THR A 1 203 ? -17.530 7.193 13.827 1.00 93.75 203 THR A N 1
ATOM 1640 C CA . THR A 1 203 ? -16.226 7.799 14.134 1.00 93.75 203 THR A CA 1
ATOM 1641 C C . THR A 1 203 ? -15.171 6.693 14.255 1.00 93.75 203 THR A C 1
ATOM 1643 O O . THR A 1 203 ? -15.427 5.705 14.955 1.00 93.75 203 THR A O 1
ATOM 1646 N N . PRO A 1 204 ? -14.005 6.809 13.597 1.00 96.69 204 PRO A N 1
ATOM 1647 C CA . PRO A 1 204 ? -12.951 5.811 13.718 1.00 96.69 204 PRO A CA 1
ATOM 1648 C C . PRO A 1 204 ? -12.299 5.857 15.102 1.00 96.69 204 PRO A C 1
ATOM 1650 O O . PRO A 1 204 ? -11.984 6.925 15.623 1.00 96.69 204 PRO A O 1
ATOM 1653 N N . ASP A 1 205 ? -12.055 4.682 15.682 1.00 96.75 205 ASP A N 1
ATOM 1654 C CA . ASP A 1 205 ? -11.240 4.532 16.893 1.00 96.75 205 ASP A CA 1
ATOM 1655 C C . ASP A 1 205 ? -9.795 4.126 16.576 1.00 96.75 205 ASP A C 1
ATOM 1657 O O . ASP A 1 205 ? -8.919 4.239 17.436 1.00 96.75 205 ASP A O 1
ATOM 1661 N N . THR A 1 206 ? -9.543 3.697 15.338 1.00 98.38 206 THR A N 1
ATOM 1662 C CA . THR A 1 206 ? -8.249 3.223 14.861 1.00 98.38 206 THR A CA 1
ATOM 1663 C C . THR A 1 206 ? -7.937 3.840 13.503 1.00 98.38 206 THR A C 1
ATOM 1665 O O . THR A 1 206 ? -8.752 3.749 12.587 1.00 98.38 206 THR A O 1
ATOM 1668 N N . LEU A 1 207 ? -6.754 4.431 13.359 1.00 98.56 207 LEU A N 1
ATOM 1669 C CA . LEU A 1 207 ? -6.182 4.813 12.072 1.00 98.56 207 LEU A CA 1
ATOM 1670 C C . LEU A 1 207 ? -5.270 3.685 11.587 1.00 98.56 207 LEU A C 1
ATOM 1672 O O . LEU A 1 207 ? -4.293 3.343 12.248 1.00 98.56 207 LEU A O 1
ATOM 1676 N N . TRP A 1 208 ? -5.598 3.119 10.436 1.00 98.62 208 TRP A N 1
ATOM 1677 C CA . TRP A 1 208 ? -4.771 2.186 9.686 1.00 98.62 208 TRP A CA 1
ATOM 1678 C C . TRP A 1 208 ? -4.150 2.951 8.518 1.00 98.62 208 TRP A C 1
ATOM 1680 O O . TRP A 1 208 ? -4.876 3.422 7.646 1.00 98.62 208 TRP A O 1
ATOM 1690 N N . ILE A 1 209 ? -2.831 3.138 8.536 1.00 97.56 209 ILE A N 1
ATOM 1691 C CA . ILE A 1 209 ? -2.114 3.983 7.572 1.00 97.56 209 ILE A CA 1
ATOM 1692 C C . ILE A 1 209 ? -0.832 3.292 7.101 1.00 97.56 209 ILE A C 1
ATOM 1694 O O . ILE A 1 209 ? 0.277 3.654 7.481 1.00 97.56 209 ILE A O 1
ATOM 1698 N N . ILE A 1 210 ? -1.004 2.241 6.303 1.00 95.62 210 ILE A N 1
ATOM 1699 C CA . ILE A 1 210 ? 0.100 1.418 5.805 1.00 95.62 210 ILE A CA 1
ATOM 1700 C C . ILE A 1 210 ? 0.607 1.953 4.466 1.00 95.62 210 ILE A C 1
ATOM 1702 O O . ILE A 1 210 ? -0.187 2.170 3.554 1.00 95.62 210 ILE A O 1
ATOM 1706 N N . ASP A 1 211 ? 1.924 2.096 4.333 1.00 91.25 211 ASP A N 1
ATOM 1707 C CA . ASP A 1 211 ? 2.633 2.482 3.102 1.00 91.25 211 ASP A CA 1
ATOM 1708 C C . ASP A 1 211 ? 2.072 3.784 2.503 1.00 91.25 211 ASP A C 1
ATOM 1710 O O . ASP A 1 211 ? 1.925 3.935 1.297 1.00 91.25 211 ASP A O 1
ATOM 1714 N N . THR A 1 212 ? 1.666 4.710 3.381 1.00 93.50 212 THR A N 1
ATOM 1715 C CA . THR A 1 212 ? 0.949 5.946 3.015 1.00 93.50 212 THR A CA 1
ATOM 1716 C C . THR A 1 212 ? 1.623 7.198 3.576 1.00 93.50 212 THR A C 1
ATOM 1718 O O . THR A 1 212 ? 1.610 8.247 2.932 1.00 93.50 212 THR A O 1
ATOM 1721 N N . LEU A 1 213 ? 2.266 7.110 4.747 1.00 92.50 213 LEU A N 1
ATOM 1722 C CA . LEU A 1 213 ? 2.896 8.257 5.419 1.00 92.50 213 LEU A CA 1
ATOM 1723 C C . LEU A 1 213 ? 3.971 8.942 4.558 1.00 92.50 213 LEU A C 1
ATOM 1725 O O . LEU A 1 213 ? 4.101 10.168 4.591 1.00 92.50 213 LEU A O 1
ATOM 1729 N N . ASP A 1 214 ? 4.699 8.166 3.751 1.00 88.38 214 ASP A N 1
ATOM 1730 C CA . ASP A 1 214 ? 5.721 8.670 2.826 1.00 88.38 214 ASP A CA 1
ATOM 1731 C C . ASP A 1 214 ? 5.161 9.339 1.563 1.00 88.38 214 ASP A C 1
ATOM 1733 O O . ASP A 1 214 ? 5.924 9.934 0.803 1.00 88.38 214 ASP A O 1
ATOM 1737 N N . HIS A 1 215 ? 3.846 9.300 1.350 1.00 89.25 215 HIS A N 1
ATOM 1738 C CA . HIS A 1 215 ? 3.186 9.925 0.202 1.00 89.25 215 HIS A CA 1
ATOM 1739 C C . HIS A 1 215 ? 2.455 11.222 0.555 1.00 89.25 215 HIS A C 1
ATOM 1741 O O . HIS A 1 215 ? 2.067 11.972 -0.341 1.00 89.25 215 HIS A O 1
ATOM 1747 N N . LEU A 1 216 ? 2.261 11.510 1.845 1.00 90.62 216 LEU A N 1
ATOM 1748 C CA . LEU A 1 216 ? 1.517 12.695 2.263 1.00 90.62 216 LEU A CA 1
ATOM 1749 C C . LEU A 1 216 ? 2.387 13.938 2.075 1.00 90.62 216 LEU A C 1
ATOM 1751 O O . LEU A 1 216 ? 3.471 13.959 2.640 1.00 90.62 216 LEU A O 1
ATOM 1755 N N . PRO A 1 217 ? 1.969 14.994 1.363 1.00 88.62 217 PRO A N 1
ATOM 1756 C CA . PRO A 1 217 ? 2.766 16.219 1.233 1.00 88.62 217 PRO A CA 1
ATOM 1757 C C . PRO A 1 217 ? 2.838 17.028 2.537 1.00 88.62 217 PRO A C 1
ATOM 1759 O O . PRO A 1 217 ? 3.806 17.752 2.752 1.00 88.62 217 PRO A O 1
ATOM 1762 N N . ASP A 1 218 ? 1.882 16.822 3.441 1.00 89.94 218 ASP A N 1
ATOM 1763 C CA . ASP A 1 218 ? 1.804 17.442 4.763 1.00 89.94 218 ASP A CA 1
ATOM 1764 C C . ASP A 1 218 ? 1.245 16.421 5.771 1.00 89.94 218 ASP A C 1
ATOM 1766 O O . ASP A 1 218 ? 0.305 15.694 5.447 1.00 89.94 218 ASP A O 1
ATOM 1770 N N . LEU A 1 219 ? 1.831 16.328 6.969 1.00 92.50 219 LEU A N 1
ATOM 1771 C CA . LEU A 1 219 ? 1.326 15.465 8.043 1.00 92.50 219 LEU A CA 1
ATOM 1772 C C . LEU A 1 219 ? 0.170 16.121 8.805 1.00 92.50 219 LEU A C 1
ATOM 1774 O O . LEU A 1 219 ? -0.694 15.404 9.311 1.00 92.50 219 LEU A O 1
ATOM 1778 N N . ASP A 1 220 ? 0.087 17.455 8.828 1.00 93.19 220 ASP A N 1
ATOM 1779 C CA . ASP A 1 220 ? -0.944 18.179 9.576 1.00 93.19 220 ASP A CA 1
ATOM 1780 C C . ASP A 1 220 ? -2.356 17.872 9.073 1.00 93.19 220 ASP A C 1
ATOM 1782 O O . ASP A 1 220 ? -3.314 17.930 9.851 1.00 93.19 220 ASP A O 1
ATOM 1786 N N . GLN A 1 221 ? -2.492 17.420 7.824 1.00 92.25 221 GLN A N 1
ATOM 1787 C CA . GLN A 1 221 ? -3.755 16.919 7.281 1.00 92.25 221 GLN A CA 1
ATOM 1788 C C . GLN A 1 221 ? -4.322 15.718 8.065 1.00 92.25 221 GLN A C 1
ATOM 1790 O O . GLN A 1 221 ? -5.524 15.461 8.013 1.00 92.25 221 GLN A O 1
ATOM 1795 N N . LEU A 1 222 ? -3.483 14.974 8.797 1.00 95.12 222 LEU A N 1
ATOM 1796 C CA . LEU A 1 222 ? -3.911 13.866 9.654 1.00 95.12 222 LEU A CA 1
ATOM 1797 C C . LEU A 1 222 ? -4.414 14.344 11.019 1.00 95.12 222 LEU A C 1
ATOM 1799 O O . LEU A 1 222 ? -5.136 13.604 11.689 1.00 95.12 222 LEU A O 1
ATOM 1803 N N . THR A 1 223 ? -4.093 15.572 11.436 1.00 94.81 223 THR A N 1
ATOM 1804 C CA . THR A 1 223 ? -4.442 16.122 12.757 1.00 94.81 223 THR A CA 1
ATOM 1805 C C . THR A 1 223 ? -5.921 15.933 13.129 1.00 94.81 223 THR A C 1
ATOM 1807 O O . THR A 1 223 ? -6.193 15.481 14.248 1.00 94.81 223 THR A O 1
ATOM 1810 N N . PRO A 1 224 ? -6.907 16.214 12.248 1.00 93.00 224 PRO A N 1
ATOM 1811 C CA . PRO A 1 224 ? -8.317 16.009 12.580 1.00 93.00 224 PRO A CA 1
ATOM 1812 C C . PRO A 1 224 ? -8.647 14.555 12.939 1.00 93.00 224 PRO A C 1
ATOM 1814 O O . PRO A 1 224 ? -9.443 14.323 13.849 1.00 93.00 224 PRO A O 1
ATOM 1817 N N . VAL A 1 225 ? -8.016 13.590 12.267 1.00 94.56 225 VAL A N 1
ATOM 1818 C CA . VAL A 1 225 ? -8.191 12.150 12.504 1.00 94.56 225 VAL A CA 1
ATOM 1819 C C . VAL A 1 225 ? -7.434 11.706 13.756 1.00 94.56 225 VAL A C 1
ATOM 1821 O O . VAL A 1 225 ? -8.005 11.031 14.611 1.00 94.56 225 VAL A O 1
ATOM 1824 N N . LEU A 1 226 ? -6.172 12.119 13.915 1.00 96.00 226 LEU A N 1
ATOM 1825 C CA . LEU A 1 226 ? -5.314 11.741 15.049 1.00 96.00 226 LEU A CA 1
ATOM 1826 C C . LEU A 1 226 ? -5.907 12.159 16.406 1.00 96.00 226 LEU A C 1
ATOM 1828 O O . LEU A 1 226 ? -5.754 11.468 17.419 1.00 96.00 226 LEU A O 1
ATOM 1832 N N . ARG A 1 227 ? -6.659 13.264 16.427 1.00 92.06 227 ARG A N 1
ATOM 1833 C CA . ARG A 1 227 ? -7.401 13.725 17.611 1.00 92.06 227 ARG A CA 1
ATOM 1834 C C . ARG A 1 227 ? -8.582 12.825 17.987 1.00 92.06 227 ARG A C 1
ATOM 1836 O O . ARG A 1 227 ? -8.974 12.818 19.153 1.00 92.06 227 ARG A O 1
ATOM 1843 N N . GLN A 1 228 ? -9.126 12.066 17.041 1.00 91.50 228 GLN A N 1
ATOM 1844 C CA . GLN A 1 228 ? -10.295 11.202 17.240 1.00 91.50 228 GLN A CA 1
ATOM 1845 C C . GLN A 1 228 ? -9.904 9.762 17.581 1.00 91.50 228 GLN A C 1
ATOM 1847 O O . GLN A 1 228 ? -10.532 9.137 18.435 1.00 91.50 228 GLN A O 1
ATOM 1852 N N . VAL A 1 229 ? -8.852 9.245 16.946 1.00 95.81 229 VAL A N 1
ATOM 1853 C CA . VAL A 1 229 ? -8.452 7.843 17.104 1.00 95.81 229 VAL A CA 1
ATOM 1854 C C . VAL A 1 229 ? -7.724 7.590 18.425 1.00 95.81 229 VAL A C 1
ATOM 1856 O O . VAL A 1 229 ? -7.061 8.460 18.993 1.00 95.81 229 VAL A O 1
ATOM 1859 N N . ARG A 1 230 ? -7.845 6.356 18.913 1.00 95.88 230 ARG A N 1
ATOM 1860 C CA . ARG A 1 230 ? -7.152 5.840 20.100 1.00 95.88 230 ARG A CA 1
ATOM 1861 C C . ARG A 1 230 ? -5.942 4.988 19.747 1.00 95.88 230 ARG A C 1
ATOM 1863 O O . ARG A 1 230 ? -5.089 4.797 20.607 1.00 95.88 230 ARG A O 1
ATOM 1870 N N . LEU A 1 231 ? -5.895 4.470 18.525 1.00 97.12 231 LEU A N 1
ATOM 1871 C CA . LEU A 1 231 ? -4.838 3.608 18.019 1.00 97.12 231 LEU A CA 1
ATOM 1872 C C . LEU A 1 231 ? -4.445 4.061 16.611 1.00 97.12 231 LEU A C 1
ATOM 1874 O O . LEU A 1 231 ? -5.310 4.348 15.789 1.00 97.12 231 LEU A O 1
ATOM 1878 N N . VAL A 1 232 ? -3.149 4.096 16.333 1.00 97.75 232 VAL A N 1
ATOM 1879 C CA . VAL A 1 232 ? -2.585 4.247 14.991 1.00 97.75 232 VAL A CA 1
ATOM 1880 C C . VAL A 1 232 ? -1.749 3.008 14.709 1.00 97.75 232 VAL A C 1
ATOM 1882 O O . VAL A 1 232 ? -0.938 2.622 15.549 1.00 97.75 232 VAL A O 1
ATOM 1885 N N . ILE A 1 233 ? -1.965 2.393 13.550 1.00 96.94 233 ILE A N 1
ATOM 1886 C CA . ILE A 1 233 ? -1.160 1.301 13.008 1.00 96.94 233 ILE A CA 1
ATOM 1887 C C . ILE A 1 233 ? -0.548 1.787 11.696 1.00 96.94 233 ILE A C 1
ATOM 1889 O O . ILE A 1 233 ? -1.286 2.173 10.788 1.00 96.94 233 ILE A O 1
ATOM 1893 N N . SER A 1 234 ? 0.775 1.736 11.600 1.00 95.06 234 SER A N 1
ATOM 1894 C CA . SER A 1 234 ? 1.537 1.971 10.371 1.00 95.06 234 SER A CA 1
ATOM 1895 C C . SER A 1 234 ? 2.476 0.794 10.107 1.00 95.06 234 SER A C 1
ATOM 1897 O O . SER A 1 234 ? 2.611 -0.115 10.927 1.00 95.06 234 SER A O 1
ATOM 1899 N N . GLU A 1 235 ? 3.130 0.785 8.955 1.00 91.06 235 GLU A N 1
ATOM 1900 C CA . GLU A 1 235 ? 4.295 -0.058 8.713 1.00 91.06 235 GLU A CA 1
ATOM 1901 C C . GLU A 1 235 ? 5.436 0.283 9.686 1.00 91.06 235 GLU A C 1
ATOM 1903 O O . GLU A 1 235 ? 5.494 1.399 10.203 1.00 91.06 235 GLU A O 1
ATOM 1908 N N . ASP A 1 236 ? 6.343 -0.672 9.918 1.00 87.75 236 ASP A N 1
ATOM 1909 C CA . ASP A 1 236 ? 7.626 -0.416 10.585 1.00 87.75 236 ASP A CA 1
ATOM 1910 C C . ASP A 1 236 ? 8.445 0.537 9.708 1.00 87.75 236 ASP A C 1
ATOM 1912 O O . ASP A 1 236 ? 9.068 0.121 8.724 1.00 87.75 236 ASP A O 1
ATOM 1916 N N . LEU A 1 237 ? 8.432 1.821 10.070 1.00 79.56 237 LEU A N 1
ATOM 1917 C CA . LEU A 1 237 ? 9.055 2.888 9.290 1.00 79.56 237 LEU A CA 1
ATOM 1918 C C . LEU A 1 237 ? 10.577 2.739 9.236 1.00 79.56 237 LEU A C 1
ATOM 1920 O O . LEU A 1 237 ? 11.211 3.205 8.286 1.00 79.56 237 LEU A O 1
ATOM 1924 N N . ALA A 1 238 ? 11.191 2.109 10.241 1.00 75.06 238 ALA A N 1
ATOM 1925 C CA . ALA A 1 238 ? 12.627 1.878 10.255 1.00 75.06 238 ALA A CA 1
ATOM 1926 C C . ALA A 1 238 ? 13.005 0.766 9.270 1.00 75.06 238 ALA A C 1
ATOM 1928 O O . ALA A 1 238 ? 13.953 0.927 8.500 1.00 75.06 238 ALA A O 1
ATOM 1929 N N . ALA A 1 239 ? 12.252 -0.335 9.247 1.00 71.50 239 ALA A N 1
ATOM 1930 C CA . ALA A 1 239 ? 12.522 -1.470 8.375 1.00 71.50 239 ALA A CA 1
ATOM 1931 C C . ALA A 1 239 ? 12.125 -1.209 6.915 1.00 71.50 239 ALA A C 1
ATOM 1933 O O . ALA A 1 239 ? 12.891 -1.540 6.004 1.00 71.50 239 ALA A O 1
ATOM 1934 N N . THR A 1 240 ? 10.956 -0.620 6.647 1.00 65.25 240 THR A N 1
ATOM 1935 C CA . THR A 1 240 ? 10.445 -0.444 5.273 1.00 65.25 240 THR A CA 1
ATOM 1936 C C . THR A 1 240 ? 11.262 0.553 4.458 1.00 65.25 240 THR A C 1
ATOM 1938 O O . THR A 1 240 ? 11.510 0.319 3.274 1.00 65.25 240 THR A O 1
ATOM 1941 N N . ARG A 1 241 ? 11.792 1.602 5.094 1.00 67.25 241 ARG A N 1
ATOM 1942 C CA . ARG A 1 241 ? 12.555 2.664 4.415 1.00 67.25 241 ARG A CA 1
ATOM 1943 C C . ARG A 1 241 ? 13.977 2.280 4.015 1.00 67.25 241 ARG A C 1
ATOM 1945 O O . ARG A 1 241 ? 14.607 2.991 3.224 1.00 67.25 241 ARG A O 1
ATOM 1952 N N . THR A 1 242 ? 14.473 1.137 4.493 1.00 56.72 242 THR A N 1
ATOM 1953 C CA . THR A 1 242 ? 15.754 0.563 4.039 1.00 56.72 242 THR A CA 1
ATOM 1954 C C . THR A 1 242 ? 15.682 -0.015 2.620 1.00 56.72 242 THR A C 1
ATOM 1956 O O . THR A 1 242 ? 16.718 -0.336 2.029 1.00 56.72 242 THR A O 1
ATOM 1959 N N . HIS A 1 243 ? 14.483 -0.114 2.032 1.00 55.16 243 HIS A N 1
ATOM 1960 C CA . HIS A 1 243 ? 14.254 -0.745 0.737 1.00 55.16 243 HIS A CA 1
ATOM 1961 C C . HIS A 1 243 ? 13.651 0.230 -0.294 1.00 55.16 243 HIS A C 1
ATOM 1963 O O . HIS A 1 243 ? 12.836 1.082 0.031 1.00 55.16 243 HIS A O 1
ATOM 1969 N N . GLY A 1 244 ? 14.064 0.104 -1.564 1.00 56.16 244 GLY A N 1
ATOM 1970 C CA . GLY A 1 244 ? 13.425 0.742 -2.727 1.00 56.16 244 GLY A CA 1
ATOM 1971 C C . GLY A 1 244 ? 13.539 2.270 -2.816 1.00 56.16 244 GLY A C 1
ATOM 1972 O O . GLY A 1 244 ? 12.664 2.994 -2.356 1.00 56.16 244 GLY A O 1
ATOM 1973 N N . SER A 1 245 ? 14.564 2.787 -3.497 1.00 56.69 245 SER A N 1
ATOM 1974 C CA . SER A 1 245 ? 14.787 4.229 -3.726 1.00 56.69 245 SER A CA 1
ATOM 1975 C C . SER A 1 245 ? 13.927 4.829 -4.845 1.00 56.69 245 SER A C 1
ATOM 1977 O O . SER A 1 245 ? 14.407 5.659 -5.613 1.00 56.69 245 SER A O 1
ATOM 1979 N N . GLN A 1 246 ? 12.681 4.381 -5.000 1.00 66.12 246 GLN A N 1
ATOM 1980 C CA . GLN A 1 246 ? 11.822 4.950 -6.036 1.00 66.12 246 GLN A CA 1
ATOM 1981 C C . GLN A 1 246 ? 11.416 6.367 -5.604 1.00 66.12 246 GLN A C 1
ATOM 1983 O O . GLN A 1 246 ? 10.995 6.562 -4.464 1.00 66.12 246 GLN A O 1
ATOM 1988 N N . GLY A 1 247 ? 11.636 7.355 -6.478 1.00 69.69 247 GLY A N 1
ATOM 1989 C CA . GLY A 1 247 ? 11.621 8.785 -6.135 1.00 69.69 247 GLY A CA 1
ATOM 1990 C C . GLY A 1 247 ? 10.279 9.334 -5.647 1.00 69.69 247 GLY A C 1
ATOM 1991 O O . GLY A 1 247 ? 10.245 10.425 -5.093 1.00 69.69 247 GLY A O 1
ATOM 1992 N N . PHE A 1 248 ? 9.199 8.566 -5.798 1.00 78.00 248 PHE A N 1
ATOM 1993 C CA . PHE A 1 248 ? 7.841 8.940 -5.407 1.00 78.00 248 PHE A CA 1
ATOM 1994 C C . PHE A 1 248 ? 7.542 8.787 -3.905 1.00 78.00 248 PHE A C 1
ATOM 1996 O O . PHE A 1 248 ? 6.429 9.059 -3.473 1.00 78.00 248 PHE A O 1
ATOM 2003 N N . HIS A 1 249 ? 8.508 8.361 -3.089 1.00 84.12 249 HIS A N 1
ATOM 2004 C CA . HIS A 1 249 ? 8.414 8.459 -1.630 1.00 84.12 249 HIS A CA 1
ATOM 2005 C C . HIS A 1 249 ? 9.082 9.755 -1.162 1.00 84.12 249 HIS A C 1
ATOM 2007 O O . HIS A 1 249 ? 10.276 9.945 -1.395 1.00 84.12 249 HIS A O 1
ATOM 2013 N N . LEU A 1 250 ? 8.357 10.604 -0.431 1.00 83.62 250 LEU A N 1
ATOM 2014 C CA . LEU A 1 250 ? 8.895 11.842 0.150 1.00 83.62 250 LEU A CA 1
ATOM 2015 C C . LEU A 1 250 ? 9.932 11.567 1.255 1.00 83.62 250 LEU A C 1
ATOM 2017 O O . LEU A 1 250 ? 10.743 12.438 1.558 1.00 83.62 250 LEU A O 1
ATOM 2021 N N . ARG A 1 251 ? 9.940 10.345 1.819 1.00 79.75 251 ARG A N 1
ATOM 2022 C CA . ARG A 1 251 ? 10.968 9.817 2.741 1.00 79.75 251 ARG A CA 1
ATOM 2023 C C . ARG A 1 251 ? 11.257 10.749 3.919 1.00 79.75 251 ARG A C 1
ATOM 2025 O O . ARG A 1 251 ? 12.416 11.035 4.229 1.00 79.75 251 ARG A O 1
ATOM 2032 N N . ARG A 1 252 ? 10.207 11.200 4.609 1.00 84.81 252 ARG A N 1
ATOM 2033 C CA . ARG A 1 252 ? 10.380 12.007 5.827 1.00 84.81 252 ARG A CA 1
ATOM 2034 C C . ARG A 1 252 ? 11.186 11.242 6.876 1.00 84.81 252 ARG A C 1
ATOM 2036 O O . ARG A 1 252 ? 10.978 10.037 7.024 1.00 84.81 252 ARG A O 1
ATOM 2043 N N . PRO A 1 253 ? 12.048 11.890 7.672 1.00 85.81 253 PRO A N 1
ATOM 2044 C CA . PRO A 1 253 ? 12.694 11.235 8.804 1.00 85.81 253 PRO A CA 1
ATOM 2045 C C . PRO A 1 253 ? 11.666 10.582 9.740 1.00 85.81 253 PRO A C 1
ATOM 2047 O O . PRO A 1 253 ? 10.644 11.179 10.067 1.00 85.81 253 PRO A O 1
ATOM 2050 N N . ALA A 1 254 ? 11.930 9.359 10.215 1.00 86.25 254 ALA A N 1
ATOM 2051 C CA . ALA A 1 254 ? 11.026 8.679 11.156 1.00 86.25 254 ALA A CA 1
ATOM 2052 C C . ALA A 1 254 ? 10.803 9.501 12.439 1.00 86.25 254 ALA A C 1
ATOM 2054 O O . ALA A 1 254 ? 9.701 9.534 12.972 1.00 86.25 254 ALA A O 1
ATOM 2055 N N . GLY A 1 255 ? 11.828 10.236 12.889 1.00 88.69 255 GLY A N 1
ATOM 2056 C CA . GLY A 1 255 ? 11.723 11.145 14.030 1.00 88.69 255 GLY A CA 1
ATOM 2057 C C . GLY A 1 255 ? 10.692 12.264 13.846 1.00 88.69 255 GLY A C 1
ATOM 2058 O O . GLY A 1 255 ? 10.046 12.630 14.819 1.00 88.69 255 GLY A O 1
ATOM 2059 N N . GLU A 1 256 ? 10.492 12.760 12.620 1.00 91.38 256 GLU A N 1
ATOM 2060 C CA . GLU A 1 256 ? 9.490 13.795 12.322 1.00 91.38 256 GLU A CA 1
ATOM 2061 C C . GLU A 1 256 ? 8.068 13.239 12.459 1.00 91.38 256 GLU A C 1
ATOM 2063 O O . GLU A 1 256 ? 7.227 13.842 13.120 1.00 91.38 256 GLU A O 1
ATOM 2068 N N . ILE A 1 257 ? 7.820 12.042 11.919 1.00 92.25 257 ILE A N 1
ATOM 2069 C CA . ILE A 1 257 ? 6.529 11.353 12.072 1.00 92.25 257 ILE A CA 1
ATOM 2070 C C . ILE A 1 257 ? 6.262 11.040 13.544 1.00 92.25 257 ILE A C 1
ATOM 2072 O O . ILE A 1 257 ? 5.173 11.306 14.047 1.00 92.25 257 ILE A O 1
ATOM 2076 N N . ASN A 1 258 ? 7.265 10.517 14.249 1.00 92.88 258 ASN A N 1
ATOM 2077 C CA . ASN A 1 258 ? 7.149 10.182 15.665 1.00 92.88 258 ASN A CA 1
ATOM 2078 C C . ASN A 1 258 ? 6.852 11.423 16.518 1.00 92.88 258 ASN A C 1
ATOM 2080 O O . ASN A 1 258 ? 6.013 11.352 17.413 1.00 92.88 258 ASN A O 1
ATOM 2084 N N . ALA A 1 259 ? 7.509 12.552 16.232 1.00 94.25 259 ALA A N 1
ATOM 2085 C CA . ALA A 1 259 ? 7.235 13.824 16.893 1.00 94.25 259 ALA A CA 1
ATOM 2086 C C . ALA A 1 259 ? 5.803 14.297 16.611 1.00 94.25 259 ALA A C 1
ATOM 2088 O O . ALA A 1 259 ? 5.071 14.595 17.549 1.00 94.25 259 ALA A O 1
ATOM 2089 N N . HIS A 1 260 ? 5.362 14.253 15.351 1.00 95.31 260 HIS A N 1
ATOM 2090 C CA . HIS A 1 260 ? 4.001 14.639 14.983 1.00 95.31 260 HIS A CA 1
ATOM 2091 C C . HIS A 1 260 ? 2.937 13.787 15.700 1.00 95.31 260 HIS A C 1
ATOM 2093 O O . HIS A 1 260 ? 1.971 14.325 16.240 1.00 95.31 260 HIS A O 1
ATOM 2099 N N . LEU A 1 261 ? 3.116 12.461 15.771 1.00 95.62 261 LEU A N 1
ATOM 2100 C CA . LEU A 1 261 ? 2.211 11.574 16.514 1.00 95.62 261 LEU A CA 1
ATOM 2101 C C . LEU A 1 261 ? 2.225 11.879 18.023 1.00 95.62 261 LEU A C 1
ATOM 2103 O O . LEU A 1 261 ? 1.161 11.924 18.650 1.00 95.62 261 LEU A O 1
ATOM 2107 N N . ALA A 1 262 ? 3.404 12.127 18.599 1.00 95.56 262 ALA A N 1
ATOM 2108 C CA . ALA A 1 262 ? 3.556 12.491 20.006 1.00 95.56 262 ALA A CA 1
ATOM 2109 C C . ALA A 1 262 ? 2.874 13.826 20.348 1.00 95.56 262 ALA A C 1
ATOM 2111 O O . ALA A 1 262 ? 2.198 13.914 21.374 1.00 95.56 262 ALA A O 1
ATOM 2112 N N . ASP A 1 263 ? 2.957 14.821 19.464 1.00 95.94 263 ASP A N 1
ATOM 2113 C CA . ASP A 1 263 ? 2.290 16.121 19.616 1.00 95.94 263 ASP A CA 1
ATOM 2114 C C . ASP A 1 263 ? 0.756 15.996 19.619 1.00 95.94 263 ASP A C 1
ATOM 2116 O O . ASP A 1 263 ? 0.055 16.807 20.230 1.00 95.94 263 ASP A O 1
ATOM 2120 N N . GLN A 1 264 ? 0.211 14.931 19.016 1.00 95.75 264 GLN A N 1
ATOM 2121 C CA . GLN A 1 264 ? -1.213 14.581 19.115 1.00 95.75 264 GLN A CA 1
ATOM 2122 C C . GLN A 1 264 ? -1.559 13.754 20.370 1.00 95.75 264 GLN A C 1
ATOM 2124 O O . GLN A 1 264 ? -2.681 13.251 20.502 1.00 95.75 264 GLN A O 1
ATOM 2129 N N . GLY A 1 265 ? -0.623 13.604 21.310 1.00 94.75 265 GLY A N 1
ATOM 2130 C CA . GLY A 1 265 ? -0.808 12.853 22.552 1.00 94.75 265 GLY A CA 1
ATOM 2131 C C . GLY A 1 265 ? -0.920 11.344 22.332 1.00 94.75 265 GLY A C 1
ATOM 2132 O O . GLY A 1 265 ? -1.696 10.679 23.024 1.00 94.75 265 GLY A O 1
ATOM 2133 N N . LEU A 1 266 ? -0.227 10.815 21.322 1.00 95.69 266 LEU A N 1
ATOM 2134 C CA . LEU A 1 266 ? -0.070 9.381 21.098 1.00 95.69 266 LEU A CA 1
ATOM 2135 C C . LEU A 1 266 ? 1.300 8.923 21.610 1.00 95.69 266 LEU A C 1
ATOM 2137 O O . LEU A 1 266 ? 2.285 9.651 21.533 1.00 95.69 266 LEU A O 1
ATOM 2141 N N . HIS A 1 267 ? 1.376 7.690 22.101 1.00 94.88 267 HIS A N 1
ATOM 2142 C CA . HIS A 1 267 ? 2.609 7.101 22.622 1.00 94.88 267 HIS A CA 1
ATOM 2143 C C . HIS A 1 267 ? 2.920 5.780 21.917 1.00 94.88 267 HIS A C 1
ATOM 2145 O O . HIS A 1 267 ? 1.988 5.013 21.651 1.00 94.88 267 HIS A O 1
ATOM 2151 N N . PRO A 1 268 ? 4.202 5.480 21.643 1.00 93.69 268 PRO A N 1
ATOM 2152 C CA . PRO A 1 268 ? 4.574 4.259 20.949 1.00 93.69 268 PRO A CA 1
ATOM 2153 C C . PRO A 1 268 ? 4.272 3.038 21.821 1.00 93.69 268 PRO A C 1
ATOM 2155 O O . PRO A 1 268 ? 4.539 3.014 23.026 1.00 93.69 268 PRO A O 1
ATOM 2158 N N . ILE A 1 269 ? 3.733 1.992 21.207 1.00 90.50 269 ILE A N 1
ATOM 2159 C CA . ILE A 1 269 ? 3.487 0.707 21.855 1.00 90.50 269 ILE A CA 1
ATOM 2160 C C . ILE A 1 269 ? 4.743 -0.142 21.681 1.00 90.50 269 ILE A C 1
ATOM 2162 O O . ILE A 1 269 ? 4.954 -0.752 20.643 1.00 90.50 269 ILE A O 1
ATOM 2166 N N . LEU A 1 270 ? 5.575 -0.215 22.719 1.00 79.62 270 LEU A N 1
ATOM 2167 C CA . LEU A 1 270 ? 6.867 -0.917 22.658 1.00 79.62 270 LEU A CA 1
ATOM 2168 C C . LEU A 1 270 ? 6.751 -2.452 22.728 1.00 79.62 270 LEU A C 1
ATOM 2170 O O . LEU A 1 270 ? 7.722 -3.166 22.503 1.00 79.62 270 LEU A O 1
ATOM 2174 N N . THR A 1 271 ? 5.570 -2.974 23.063 1.00 67.00 271 THR A N 1
ATOM 2175 C CA . THR A 1 271 ? 5.281 -4.415 23.149 1.00 67.00 271 THR A CA 1
ATOM 2176 C C . THR A 1 271 ? 4.316 -4.828 22.043 1.00 67.00 271 THR A C 1
ATOM 2178 O O . THR A 1 271 ? 3.131 -5.096 22.273 1.00 67.00 271 THR A O 1
ATOM 2181 N N . ILE A 1 272 ? 4.841 -4.861 20.820 1.00 64.88 272 ILE A N 1
ATOM 2182 C CA . ILE A 1 272 ? 4.207 -5.512 19.672 1.00 64.88 272 ILE A CA 1
ATOM 2183 C C . ILE A 1 272 ? 4.838 -6.911 19.554 1.00 64.88 272 ILE A C 1
ATOM 2185 O O . ILE A 1 272 ? 6.062 -7.026 19.653 1.00 64.88 272 ILE A O 1
ATOM 2189 N N . PRO A 1 273 ? 4.054 -7.999 19.419 1.00 54.12 273 PRO A N 1
ATOM 2190 C CA . PRO A 1 273 ? 4.608 -9.335 19.211 1.00 54.12 273 PRO A CA 1
ATOM 2191 C C . PRO A 1 273 ? 5.588 -9.385 18.024 1.00 54.12 273 PRO A C 1
ATOM 2193 O O . PRO A 1 273 ? 5.444 -8.641 17.062 1.00 54.12 273 PRO A O 1
ATOM 2196 N N . GLN A 1 274 ? 6.562 -10.295 18.124 1.00 52.34 274 GLN A N 1
ATOM 2197 C CA . GLN A 1 274 ? 7.869 -10.407 17.440 1.00 52.34 274 GLN A CA 1
ATOM 2198 C C . GLN A 1 274 ? 7.952 -10.333 15.895 1.00 52.34 274 GLN A C 1
ATOM 2200 O O . GLN A 1 274 ? 9.005 -10.645 15.343 1.00 52.34 274 GLN A O 1
ATOM 2205 N N . SER A 1 275 ? 6.910 -9.955 15.161 1.00 54.44 275 SER A N 1
ATOM 2206 C CA . SER A 1 275 ? 6.920 -10.012 13.693 1.00 54.44 275 SER A CA 1
ATOM 2207 C C . SER A 1 275 ? 7.367 -8.725 12.984 1.00 54.44 275 SER A C 1
ATOM 2209 O O . SER A 1 275 ? 7.553 -8.766 11.772 1.00 54.44 275 SER A O 1
ATOM 2211 N N . GLY A 1 276 ? 7.596 -7.622 13.713 1.00 66.50 276 GLY A N 1
ATOM 2212 C CA . GLY A 1 276 ? 8.421 -6.480 13.275 1.00 66.50 276 GLY A CA 1
ATOM 2213 C C . GLY A 1 276 ? 8.051 -5.833 11.936 1.00 66.50 276 GLY A C 1
ATOM 2214 O O . GLY A 1 276 ? 8.922 -5.291 11.269 1.00 66.50 276 GLY A O 1
ATOM 2215 N N . SER A 1 277 ? 6.801 -5.951 11.480 1.00 85.81 277 SER A N 1
ATOM 2216 C CA . SER A 1 277 ? 6.365 -5.315 10.231 1.00 85.81 277 SER A CA 1
ATOM 2217 C C . SER A 1 277 ? 5.526 -4.063 10.455 1.00 85.81 277 SER A C 1
ATOM 2219 O O . SER A 1 277 ? 5.311 -3.318 9.508 1.00 85.81 277 SER A O 1
ATOM 2221 N N . ILE A 1 278 ? 5.069 -3.811 11.682 1.00 92.56 278 ILE A N 1
ATOM 2222 C CA . ILE A 1 278 ? 4.214 -2.671 12.013 1.00 92.56 278 ILE A CA 1
ATOM 2223 C C . ILE A 1 278 ? 4.823 -1.829 13.128 1.00 92.56 278 ILE A C 1
ATOM 2225 O O . ILE A 1 278 ? 5.428 -2.371 14.054 1.00 92.56 278 ILE A O 1
ATOM 2229 N N . ASP A 1 279 ? 4.534 -0.536 13.074 1.00 93.19 279 ASP A N 1
ATOM 2230 C CA . ASP A 1 279 ? 4.618 0.378 14.203 1.00 93.19 279 ASP A CA 1
ATOM 2231 C C . ASP A 1 279 ? 3.206 0.663 14.721 1.00 93.19 279 ASP A C 1
ATOM 2233 O O . ASP A 1 279 ? 2.221 0.670 13.973 1.00 93.19 279 ASP A O 1
ATOM 2237 N N . ALA A 1 280 ? 3.086 0.895 16.027 1.00 94.69 280 ALA A N 1
ATOM 2238 C CA . ALA A 1 280 ? 1.803 1.215 16.629 1.00 94.69 280 ALA A CA 1
ATOM 2239 C C . ALA A 1 280 ? 1.908 2.267 17.724 1.00 94.69 280 ALA A C 1
ATOM 2241 O O . ALA A 1 280 ? 2.836 2.264 18.534 1.00 94.69 280 ALA A O 1
ATOM 2242 N N . TRP A 1 281 ? 0.896 3.128 17.776 1.00 96.12 281 TRP A N 1
ATOM 2243 C CA . TRP A 1 281 ? 0.809 4.236 18.716 1.00 96.12 281 TRP A CA 1
ATOM 2244 C C . TRP A 1 281 ? -0.573 4.293 19.348 1.00 96.12 281 TRP A C 1
ATOM 2246 O O . TRP A 1 281 ? -1.576 4.151 18.653 1.00 96.12 281 TRP A O 1
ATOM 2256 N N . ALA A 1 282 ? -0.647 4.523 20.656 1.00 95.31 282 ALA A N 1
ATOM 2257 C CA . ALA A 1 282 ? -1.912 4.608 21.376 1.00 95.31 282 ALA A CA 1
ATOM 2258 C C . ALA A 1 282 ? -2.066 5.920 22.138 1.00 95.31 282 ALA A C 1
ATOM 2260 O O . ALA A 1 282 ? -1.121 6.447 22.724 1.00 95.31 282 ALA A O 1
ATOM 2261 N N . ALA A 1 283 ? -3.301 6.404 22.180 1.00 93.25 283 ALA A N 1
ATOM 2262 C CA . ALA A 1 283 ? -3.715 7.431 23.117 1.00 93.25 283 ALA A CA 1
ATOM 2263 C C . ALA A 1 283 ? -3.865 6.844 24.533 1.00 93.25 283 ALA A C 1
ATOM 2265 O O . ALA A 1 283 ? -4.248 5.675 24.676 1.00 93.25 283 ALA A O 1
ATOM 2266 N N . PRO A 1 284 ? -3.681 7.651 25.593 1.00 84.56 284 PRO A N 1
ATOM 2267 C CA . PRO A 1 284 ? -4.103 7.277 26.937 1.00 84.56 284 PRO A CA 1
ATOM 2268 C C . PRO A 1 284 ? -5.582 6.857 26.955 1.00 84.56 284 PRO A C 1
ATOM 2270 O O . PRO A 1 284 ? -6.416 7.448 26.265 1.00 84.56 284 PRO A O 1
ATOM 2273 N N . ARG A 1 285 ? -5.926 5.840 27.758 1.00 70.25 285 ARG A N 1
ATOM 2274 C CA . ARG A 1 285 ? -7.306 5.315 27.855 1.00 70.25 285 ARG A CA 1
ATOM 2275 C C . ARG A 1 285 ? -8.321 6.365 28.315 1.00 70.25 285 ARG A C 1
ATOM 2277 O O . ARG A 1 285 ? -9.494 6.256 27.973 1.00 70.25 285 ARG A O 1
ATOM 2284 N N . GLU A 1 286 ? -7.855 7.377 29.034 1.00 61.56 286 GLU A N 1
ATOM 2285 C CA . GLU A 1 286 ? -8.623 8.533 29.483 1.00 61.56 286 GLU A CA 1
ATOM 2286 C C . GLU A 1 286 ? -8.225 9.756 28.647 1.00 61.56 286 GLU A C 1
ATOM 2288 O O . GLU A 1 286 ? -7.461 10.610 29.089 1.00 61.56 286 GLU A O 1
ATOM 2293 N N . ARG A 1 287 ? -8.717 9.859 27.405 1.00 56.75 287 ARG A N 1
ATOM 2294 C CA . ARG A 1 287 ? -8.775 11.177 26.761 1.00 56.75 287 ARG A CA 1
ATOM 2295 C C . ARG A 1 287 ? -9.969 11.905 27.383 1.00 56.75 287 ARG A C 1
ATOM 2297 O O . ARG A 1 287 ? -11.090 11.430 27.196 1.00 56.75 287 ARG A O 1
ATOM 2304 N N . PRO A 1 288 ? -9.789 13.013 28.129 1.00 46.94 288 PRO A N 1
ATOM 2305 C CA . PRO A 1 288 ? -10.929 13.821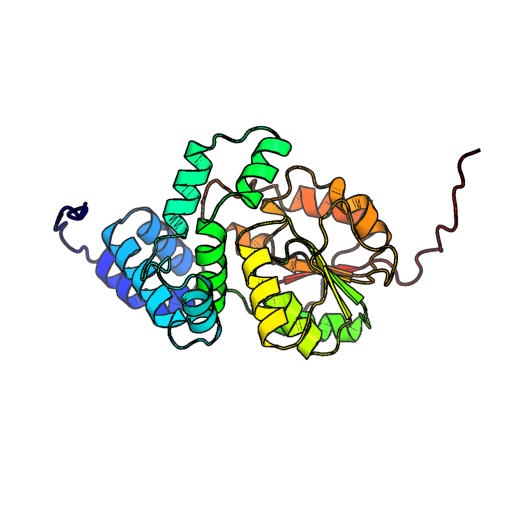 28.534 1.00 46.94 288 PRO A CA 1
ATOM 2306 C C . PRO A 1 288 ? -11.674 14.218 27.259 1.00 46.94 288 PRO A C 1
ATOM 2308 O O . PRO A 1 288 ? -11.054 14.725 26.321 1.00 46.94 288 PRO A O 1
ATOM 2311 N N . ASN A 1 289 ? -12.977 13.925 27.194 1.00 45.31 289 ASN A N 1
ATOM 2312 C CA . ASN A 1 289 ? -13.812 14.327 26.069 1.00 45.31 289 ASN A CA 1
ATOM 2313 C C . ASN A 1 289 ? -13.592 15.827 25.838 1.00 45.31 289 ASN A C 1
ATOM 2315 O O . ASN A 1 289 ? -14.046 16.647 26.636 1.00 45.31 289 ASN A O 1
ATOM 2319 N N . ARG A 1 290 ? -12.916 16.205 24.748 1.00 50.72 290 ARG A N 1
ATOM 2320 C CA . ARG A 1 290 ? -12.932 17.587 24.263 1.00 50.72 290 ARG A CA 1
ATOM 2321 C C . ARG A 1 290 ? -14.301 17.825 23.630 1.00 50.72 290 ARG A C 1
ATOM 2323 O O . ARG A 1 290 ? -14.437 17.876 22.413 1.00 50.72 290 ARG A O 1
ATOM 2330 N N . VAL A 1 291 ? -15.333 17.905 24.468 1.00 42.88 291 VAL A N 1
ATOM 2331 C CA . VAL A 1 291 ? -16.634 18.427 24.061 1.00 42.88 291 VAL A CA 1
ATOM 2332 C C . VAL A 1 291 ? -16.454 19.929 23.861 1.00 42.88 291 VAL A C 1
ATOM 2334 O O . VAL A 1 291 ? -16.186 20.649 24.814 1.00 42.88 291 VAL A O 1
ATOM 2337 N N . GLY A 1 292 ? -16.563 20.369 22.608 1.00 46.41 292 GLY A N 1
ATOM 2338 C CA . GLY A 1 292 ? -16.985 21.715 22.222 1.00 46.41 292 GLY A CA 1
ATOM 2339 C C . GLY A 1 292 ? -16.227 22.894 22.831 1.00 46.41 292 GLY A C 1
ATOM 2340 O O . GLY A 1 292 ? -16.749 23.572 23.708 1.00 46.41 292 GLY A O 1
ATOM 2341 N N . ALA A 1 293 ? -15.087 23.262 22.244 1.00 35.53 293 ALA A N 1
ATOM 2342 C CA . ALA A 1 293 ? -14.767 24.685 22.145 1.00 35.53 293 ALA A CA 1
ATOM 2343 C C . ALA A 1 293 ? -15.616 25.254 20.999 1.00 35.53 293 ALA A C 1
ATOM 2345 O O . ALA A 1 293 ? -15.179 25.324 19.853 1.00 35.53 293 ALA A O 1
ATOM 2346 N N . SER A 1 294 ? -16.879 25.555 21.308 1.00 39.19 294 SER A N 1
ATOM 2347 C CA . SER A 1 294 ? -17.713 26.387 20.450 1.00 39.19 294 SER A CA 1
ATOM 2348 C C . SER A 1 294 ? -17.102 27.783 20.481 1.00 39.19 294 SER A C 1
ATOM 2350 O O . SER A 1 294 ? -17.057 28.417 21.532 1.00 39.19 294 SER A O 1
ATOM 2352 N N . THR A 1 295 ? -16.572 28.224 19.347 1.00 43.25 295 THR A N 1
ATOM 2353 C CA . THR A 1 295 ? -16.148 29.605 19.127 1.00 43.25 295 THR A CA 1
ATOM 2354 C C . THR A 1 295 ? -17.352 30.527 19.298 1.00 43.25 295 THR A C 1
ATOM 2356 O O . THR A 1 295 ? -18.300 30.448 18.515 1.00 43.25 295 THR A O 1
ATOM 2359 N N . THR A 1 296 ? -17.316 31.358 20.336 1.00 48.22 296 THR A N 1
ATOM 2360 C CA . THR A 1 296 ? -17.938 32.689 20.342 1.00 48.22 296 THR A CA 1
ATOM 2361 C C . THR A 1 296 ? -16.953 33.693 19.781 1.00 48.22 296 THR A C 1
ATOM 2363 O O . THR A 1 296 ? -15.767 33.577 20.172 1.00 48.22 296 THR A O 1
#

Secondary structure (DSSP, 8-state):
-------------HHHHHHHHHHHHHHTT-S-HHHHHHHHHHHHH-HHHHHHHHHHHHHHHTTSHHHHHHHHHHGGG--TT--HHHHHHHHHHHHT--SHHHHHHHHHH-THHHHHHHHHHHTT-S--HHHHHHHHHHHTT--EEEEET-TT-HHHHHHHHTT-EEEEE--SSHHHHHHHHHHHHTT----EE-TTS--SSSPPSEEEESS-GGG-S-SGGGHHHHTT-SEEEEE-HHHHTTS---TT-----HHHHHHHHHHTT-EE-----TT-SEEEEE--S-----------